Protein AF-A0A9Q1QQ00-F1 (afdb_monomer)

Nearest PDB structures (foldseek):
  5nvm-assembly1_A  TM=9.742E-01  e=1.502E-17  Homo sapiens
  5nvn-assembly2_C  TM=9.637E-01  e=9.263E-18  Homo sapiens
  5nvl-assembly1_A  TM=9.727E-01  e=2.586E-17  Homo sapiens
  2jgb-assembly1_A  TM=9.693E-01  e=4.193E-17  Homo sapiens
  5nvk-assembly4_G  TM=9.099E-01  e=3.947E-17  Homo sapiens

Organism: NCBI:txid171969

InterPro domains:
  IPR001040 Translation Initiation factor eIF- 4e [PF01652] (51-190)
  IPR001040 Translation Initiation factor eIF- 4e [PTHR11960] (51-181)
  IPR019770 Eukaryotic translation initiation factor 4E (eIF-4E), conserved site [PS00813] (73-96)
  IPR023398 Translation Initiation factor eIF- 4e-like [G3DSA:3.30.760.10] (14-193)
  IPR023398 Translation Initiation factor eIF- 4e-like [SSF55418] (52-191)

Solvent-accessible surface area (backbone atoms only — not comparable to full-atom values): 11138 Å² total; per-residue (Å²): 140,84,91,86,89,84,76,78,71,71,68,57,64,58,53,56,54,53,54,52,49,54,53,51,53,48,54,49,52,52,49,53,50,52,49,52,48,49,50,48,49,51,52,52,63,67,67,38,77,75,44,74,68,47,43,48,66,53,56,79,72,49,79,54,66,75,74,55,63,68,77,38,76,49,77,50,56,45,88,97,51,61,103,42,59,85,28,86,62,31,40,61,4,23,31,42,36,36,75,30,59,74,80,52,47,47,61,55,49,52,54,48,50,52,32,60,75,66,67,62,43,67,67,54,85,49,48,44,32,37,37,42,36,40,42,90,84,37,28,37,42,34,44,30,28,33,54,51,82,44,57,66,60,52,51,49,40,50,54,36,51,38,58,76,58,63,54,56,89,89,59,60,38,31,34,39,44,42,60,62,24,62,79,66,76,29,93,81,63,90,59,80,42,82,94

pLDDT: mean 80.4, std 17.05, range [37.5, 97.81]

Foldseek 3Di:
DDDDDDPPPPVVVVVVVVVVVVVVVVVVVVVVVVVVVVVVVVVVVVPPCLQPVSVCVPPVPDDQLLPDDPFDKDKDFDPPADPDCPGLQRVQKKKKKWKAFHPPVRLLVVLVVCCLSVVVQPVNVQWGIWMWTDHDGIIMIMTMGRHPVPPVSVVSSVVSSCVSSVPDPVIKIFMDRPVNCVVVVHNPPDTDDID

Secondary structure (DSSP, 8-state):
------SSSHHHHHHHHHHHHHHHHHHHHHHHHHHHHHHHHHHHHHT-TTSHHHHHHHHTTSPPGGGSPSSEEEEEE-TT--SSTTSTTTTT-EEEEEEE-TTTHHHHHHHHHHHHHTT-STTGGGEEEEEEEE-SS-EEEEEEES-SS-HHHHHHHHHHHHHHTT--TTSPEEEEEHHHHHHTT-SSSS-SEE-

Mean predicted aligned error: 13.45 Å

Sequence (195 aa):
MEMADRKDAENKVSEDNNNNQGVVDQSLADREAEDRERQARELKAGLHPLRVEGFWVCYCHLARPSTLPSPTDLHLFKEGIRPLWEDSANCNGGKWIIRFKKAVSGRFWEDLVLALVGDQLDYGDNICGAVLSIRFSEDILSVWNRNASDHQAVMALRDAIKRHLKLPHSYVMEYKPHDASLRDNSSYRNTWLRG

Radius of gyration: 29.43 Å; Cα contacts (8 Å, |Δi|>4): 242; chains: 1; bounding box: 87×52×79 Å

Structure (mmCIF, N/CA/C/O backbone):
data_AF-A0A9Q1QQ00-F1
#
_entry.id   AF-A0A9Q1QQ00-F1
#
loop_
_atom_site.group_PDB
_atom_site.id
_atom_site.type_symbol
_atom_site.label_atom_id
_atom_site.label_alt_id
_atom_site.label_comp_id
_atom_site.label_asym_id
_atom_site.label_entity_id
_atom_site.label_seq_id
_atom_site.pdbx_PDB_ins_code
_atom_site.Cartn_x
_atom_site.Cartn_y
_atom_site.Cartn_z
_atom_site.occupancy
_atom_site.B_iso_or_equiv
_atom_site.auth_seq_id
_atom_site.auth_comp_id
_atom_site.auth_asym_id
_atom_site.auth_atom_id
_atom_site.pdbx_PDB_model_num
ATOM 1 N N . MET A 1 1 ? -68.612 36.187 62.740 1.00 37.50 1 MET A N 1
ATOM 2 C CA . MET A 1 1 ? -68.480 34.910 62.011 1.00 37.50 1 MET A CA 1
ATOM 3 C C . MET A 1 1 ? -69.272 35.106 60.738 1.00 37.50 1 MET A C 1
ATOM 5 O O . MET A 1 1 ? -70.427 35.472 60.852 1.00 37.50 1 MET A O 1
ATOM 9 N N . GLU A 1 2 ? -68.774 35.023 59.522 1.00 43.72 2 GLU A N 1
ATOM 10 C CA . GLU A 1 2 ? -67.516 34.598 58.907 1.00 43.72 2 GLU A CA 1
ATOM 11 C C . GLU A 1 2 ? -67.801 34.779 57.402 1.00 43.72 2 GLU A C 1
ATOM 13 O O . GLU A 1 2 ? -68.952 34.585 57.023 1.00 43.72 2 GLU A O 1
ATOM 18 N N . MET A 1 3 ? -66.838 35.199 56.577 1.00 41.97 3 MET A N 1
ATOM 19 C CA . MET A 1 3 ? -66.748 34.867 55.139 1.00 41.97 3 MET A CA 1
ATOM 20 C C . MET A 1 3 ? -65.507 35.550 54.553 1.00 41.97 3 MET A C 1
ATOM 22 O O . MET A 1 3 ? -65.540 36.720 54.175 1.00 41.97 3 MET A O 1
ATOM 26 N N . ALA A 1 4 ? -64.417 34.798 54.461 1.00 48.69 4 ALA A N 1
ATOM 27 C CA . ALA A 1 4 ? -63.313 35.066 53.554 1.00 48.69 4 ALA A CA 1
ATOM 28 C C . ALA A 1 4 ? -62.760 33.706 53.129 1.00 48.69 4 ALA A C 1
ATOM 30 O O . ALA A 1 4 ? -62.076 33.080 53.919 1.00 48.69 4 ALA A O 1
ATOM 31 N N . ASP A 1 5 ? -63.124 33.238 51.933 1.00 52.66 5 ASP A N 1
ATOM 32 C CA . ASP A 1 5 ? -62.387 32.191 51.214 1.00 52.66 5 ASP A CA 1
ATOM 33 C C . ASP A 1 5 ? -62.935 32.056 49.790 1.00 52.66 5 ASP A C 1
ATOM 35 O O . ASP A 1 5 ? -63.990 31.464 49.559 1.00 52.66 5 ASP A O 1
ATOM 39 N N . ARG A 1 6 ? -62.250 32.674 48.818 1.00 53.97 6 ARG A N 1
ATOM 40 C CA . ARG A 1 6 ? -62.483 32.416 47.381 1.00 53.97 6 ARG A CA 1
ATOM 41 C C . ARG A 1 6 ? -61.365 32.861 46.428 1.00 53.97 6 ARG A C 1
ATOM 43 O O . ARG A 1 6 ? -61.595 32.852 45.227 1.00 53.97 6 ARG A O 1
ATOM 50 N N . LYS A 1 7 ? -60.174 33.243 46.910 1.00 51.53 7 LYS A N 1
ATOM 51 C CA . LYS A 1 7 ? -59.100 33.771 46.038 1.00 51.53 7 LYS A CA 1
ATOM 52 C C . LYS A 1 7 ? -57.929 32.827 45.743 1.00 51.53 7 LYS A C 1
ATOM 54 O O . LYS A 1 7 ? -57.168 33.127 44.833 1.00 51.53 7 LYS A O 1
ATOM 59 N N . ASP A 1 8 ? -57.834 31.667 46.389 1.00 50.41 8 ASP A N 1
ATOM 60 C CA . ASP A 1 8 ? -56.624 30.831 46.276 1.00 50.41 8 ASP A CA 1
ATOM 61 C C . ASP A 1 8 ? -56.711 29.679 45.255 1.00 50.41 8 ASP A C 1
ATOM 63 O O . ASP A 1 8 ? -55.735 28.962 45.043 1.00 50.41 8 ASP A O 1
ATOM 67 N N . ALA A 1 9 ? -57.850 29.497 44.577 1.00 53.72 9 ALA A N 1
ATOM 68 C CA . ALA A 1 9 ? -58.043 28.385 43.636 1.00 53.72 9 ALA A CA 1
ATOM 69 C C . ALA A 1 9 ? -57.714 28.725 42.168 1.00 53.72 9 ALA A C 1
ATOM 71 O O . ALA A 1 9 ? -57.355 27.832 41.404 1.00 53.72 9 ALA A O 1
ATOM 72 N N . GLU A 1 10 ? -57.795 29.995 41.759 1.00 48.12 10 GLU A N 1
ATOM 73 C CA . GLU A 1 10 ? -57.583 30.391 40.354 1.00 48.12 10 GLU A CA 1
ATOM 74 C C . GLU A 1 10 ? -56.104 30.576 39.988 1.00 48.12 10 GLU A C 1
ATOM 76 O O . GLU A 1 10 ? -55.750 30.468 38.819 1.00 48.12 10 GLU A O 1
ATOM 81 N N . ASN A 1 11 ? -55.220 30.768 40.973 1.00 47.75 11 ASN A N 1
ATOM 82 C CA . ASN A 1 11 ? -53.801 31.037 40.717 1.00 47.75 11 ASN A CA 1
ATOM 83 C C . ASN A 1 11 ? -52.934 29.769 40.585 1.00 47.75 11 ASN A C 1
ATOM 85 O O . ASN A 1 11 ? -51.769 29.856 40.215 1.00 47.75 11 ASN A O 1
ATOM 89 N N . LYS A 1 12 ? -53.493 28.586 40.883 1.00 50.09 12 LYS A N 1
ATOM 90 C CA . LYS A 1 12 ? -52.769 27.302 40.840 1.00 50.09 12 LYS A CA 1
ATOM 91 C C . LYS A 1 12 ? -52.899 26.583 39.490 1.00 50.09 12 LYS A C 1
ATOM 93 O O . LYS A 1 12 ? -52.005 25.855 39.089 1.00 50.09 12 LYS A O 1
ATOM 98 N N . VAL A 1 13 ? -53.987 26.834 38.756 1.00 49.97 13 VAL A N 1
ATOM 99 C CA . VAL A 1 13 ? -54.231 26.250 37.420 1.00 49.97 13 VAL A CA 1
ATOM 100 C C . VAL A 1 13 ? -53.411 26.959 36.328 1.00 49.97 13 VAL A C 1
ATOM 102 O O . VAL A 1 13 ? -53.066 26.359 35.311 1.00 49.97 13 VAL A O 1
ATOM 105 N N . SER A 1 14 ? -53.063 28.232 36.534 1.00 47.59 14 SER A N 1
ATOM 106 C CA . SER A 1 14 ? -52.249 29.041 35.618 1.00 47.59 14 SER A CA 1
ATOM 107 C C . SER A 1 14 ? -50.753 28.707 35.665 1.00 47.59 14 SER A C 1
ATOM 109 O O . SER A 1 14 ? -50.093 28.775 34.629 1.00 47.59 14 SER A O 1
ATOM 111 N N . GLU A 1 15 ? -50.212 28.318 36.823 1.00 48.50 15 GLU A N 1
ATOM 112 C CA . GLU A 1 15 ? -48.787 27.974 36.970 1.00 48.50 15 GLU A CA 1
ATOM 113 C C . GLU A 1 15 ? -48.456 26.573 36.426 1.00 48.50 15 GLU A C 1
ATOM 115 O O . GLU A 1 15 ? -47.439 26.407 35.749 1.00 48.50 15 GLU A O 1
ATOM 120 N N . ASP A 1 16 ? -49.345 25.590 36.609 1.00 48.88 16 ASP A N 1
ATOM 121 C CA . ASP A 1 16 ? -49.129 24.214 36.130 1.00 48.88 16 ASP A CA 1
ATOM 122 C C . ASP A 1 16 ? -49.180 24.101 34.590 1.00 48.88 16 ASP A C 1
ATOM 124 O O . ASP A 1 16 ? -48.412 23.344 33.991 1.00 48.88 16 ASP A O 1
ATOM 128 N N . ASN A 1 17 ? -50.021 24.901 33.920 1.00 47.50 17 ASN A N 1
ATOM 129 C CA . ASN A 1 17 ? -50.089 24.932 32.452 1.00 47.50 17 ASN A CA 1
ATOM 130 C C . ASN A 1 17 ? -48.857 25.592 31.812 1.00 47.50 17 ASN A C 1
ATOM 132 O O . ASN A 1 17 ? -48.424 25.169 30.741 1.00 47.50 17 ASN A O 1
ATOM 136 N N . ASN A 1 18 ? -48.262 26.593 32.467 1.00 50.28 18 ASN A N 1
ATOM 137 C CA . ASN A 1 18 ? -47.074 27.280 31.952 1.00 50.28 18 ASN A CA 1
ATOM 138 C C . ASN A 1 18 ? -45.818 26.401 32.063 1.00 50.28 18 ASN A C 1
ATOM 140 O O . ASN A 1 18 ? -44.954 26.421 31.185 1.00 50.28 18 ASN A O 1
ATOM 144 N N . ASN A 1 19 ? -45.744 25.586 33.118 1.00 49.72 19 ASN A N 1
ATOM 145 C CA . ASN A 1 19 ? -44.621 24.682 33.348 1.00 49.72 19 ASN A CA 1
ATOM 146 C C . ASN A 1 19 ? -44.639 23.490 32.374 1.00 49.72 19 ASN A C 1
ATOM 148 O O . ASN A 1 19 ? -43.593 23.068 31.889 1.00 49.72 19 ASN A O 1
ATOM 152 N N . ASN A 1 20 ? -45.825 22.978 32.029 1.00 50.25 20 ASN A N 1
ATOM 153 C CA . ASN A 1 20 ? -45.950 21.857 31.096 1.00 50.25 20 ASN A CA 1
ATOM 154 C C . ASN A 1 20 ? -45.701 22.287 29.636 1.00 50.25 20 ASN A C 1
ATOM 156 O O . ASN A 1 20 ? -45.084 21.546 28.875 1.00 50.25 20 ASN A O 1
ATOM 160 N N . GLN A 1 21 ? -46.105 23.506 29.256 1.00 53.81 21 GLN A N 1
ATOM 161 C CA . GLN A 1 21 ? -45.845 24.051 27.918 1.00 53.81 21 GLN A CA 1
ATOM 162 C C . GLN A 1 21 ? -44.345 24.305 27.687 1.00 53.81 21 GLN A C 1
ATOM 164 O O . GLN A 1 21 ? -43.809 23.905 26.656 1.00 53.81 21 GLN A O 1
ATOM 169 N N . GLY A 1 22 ? -43.652 24.880 28.680 1.00 52.75 22 GLY A N 1
ATOM 170 C CA . GLY A 1 22 ? -42.206 25.114 28.618 1.00 52.75 22 GLY A CA 1
ATOM 171 C C . GLY A 1 22 ? -41.385 23.824 28.534 1.00 52.75 22 GLY A C 1
ATOM 172 O O . GLY A 1 22 ? -40.409 23.771 27.795 1.00 52.75 22 GLY A O 1
ATOM 173 N N . VAL A 1 23 ? -41.803 22.755 29.222 1.00 56.50 23 VAL A N 1
ATOM 174 C CA . VAL A 1 23 ? -41.136 21.439 29.158 1.00 56.50 23 VAL A CA 1
ATOM 175 C C . VAL A 1 23 ? -41.348 20.757 27.800 1.00 56.50 23 VAL A C 1
ATOM 177 O O . VAL A 1 23 ? -40.422 20.137 27.274 1.00 56.50 23 VAL A O 1
ATOM 180 N N . VAL A 1 24 ? -42.536 20.887 27.201 1.00 57.97 24 VAL A N 1
ATOM 181 C CA . VAL A 1 24 ? -42.830 20.318 25.875 1.00 57.97 24 VAL A CA 1
ATOM 182 C C . VAL A 1 24 ? -42.076 21.069 24.772 1.00 57.97 24 VAL A C 1
ATOM 184 O O . VAL A 1 24 ? -41.443 20.411 23.944 1.00 57.97 24 VAL A O 1
ATOM 187 N N . ASP A 1 25 ? -42.057 22.405 24.800 1.00 59.03 25 ASP A N 1
ATOM 188 C CA . ASP A 1 25 ? -41.310 23.229 23.836 1.00 59.03 25 ASP A CA 1
ATOM 189 C C . ASP A 1 25 ? -39.794 23.010 23.942 1.00 59.03 25 ASP A C 1
ATOM 191 O O . ASP A 1 25 ? -39.116 22.893 22.920 1.00 59.03 25 ASP A O 1
ATOM 195 N N . GLN A 1 26 ? -39.265 22.857 25.162 1.00 63.19 26 GLN A N 1
ATOM 196 C CA . GLN A 1 26 ? -37.858 22.512 25.375 1.00 63.19 26 GLN A CA 1
ATOM 197 C C . GLN A 1 26 ? -37.535 21.129 24.785 1.00 63.19 26 GLN A C 1
ATOM 199 O O . GLN A 1 26 ? -36.556 20.981 24.060 1.00 63.19 26 GLN A O 1
ATOM 204 N N . SER A 1 27 ? -38.403 20.132 25.001 1.00 70.69 27 SER A N 1
ATOM 205 C CA . SER A 1 27 ? -38.205 18.774 24.471 1.00 70.69 27 SER A CA 1
ATOM 206 C C . SER A 1 27 ? -38.279 18.690 22.941 1.00 70.69 27 SER A C 1
ATOM 208 O O . SER A 1 27 ? -37.620 17.846 22.333 1.00 70.69 27 SER A O 1
ATOM 210 N N . LEU A 1 28 ? -39.082 19.552 22.309 1.00 71.69 28 LEU A N 1
ATOM 211 C CA . LEU A 1 28 ? -39.177 19.662 20.854 1.00 71.69 28 LEU A CA 1
ATOM 212 C C . LEU A 1 28 ? -37.934 20.347 20.283 1.00 71.69 28 LEU A C 1
ATOM 214 O O . LEU A 1 28 ? -37.361 19.844 19.320 1.00 71.69 28 LEU A O 1
ATOM 218 N N . ALA A 1 29 ? -37.473 21.429 20.913 1.00 74.25 29 ALA A N 1
ATOM 219 C CA . ALA A 1 29 ? -36.246 22.118 20.525 1.00 74.25 29 ALA A CA 1
ATOM 220 C C . ALA A 1 29 ? -35.002 21.222 20.669 1.00 74.25 29 ALA A C 1
ATOM 222 O O . ALA A 1 29 ? -34.149 21.219 19.780 1.00 74.25 29 ALA A O 1
ATOM 223 N N . ASP A 1 30 ? -34.927 20.424 21.737 1.00 75.25 30 ASP A N 1
ATOM 224 C CA . ASP A 1 30 ? -33.839 19.467 21.966 1.00 75.25 30 ASP A CA 1
ATOM 225 C C . ASP A 1 30 ? -33.842 18.359 20.899 1.00 75.25 30 ASP A C 1
ATOM 227 O O . ASP A 1 30 ? -32.799 18.055 20.322 1.00 75.25 30 ASP A O 1
ATOM 231 N N . ARG A 1 31 ? -35.019 17.818 20.548 1.00 77.25 31 ARG A N 1
ATOM 232 C CA . ARG A 1 31 ? -35.160 16.833 19.456 1.00 77.25 31 ARG A CA 1
ATOM 233 C C . ARG A 1 31 ? -34.783 17.410 18.097 1.00 77.25 31 ARG A C 1
ATOM 235 O O . ARG A 1 31 ? -34.079 16.760 17.334 1.00 77.25 31 ARG A O 1
ATOM 242 N N . GLU A 1 32 ? -35.197 18.637 17.795 1.00 81.00 32 GLU A N 1
ATOM 243 C CA . GLU A 1 32 ? -34.819 19.305 16.547 1.00 81.00 32 GLU A CA 1
ATOM 244 C C . GLU A 1 32 ? -33.324 19.629 16.478 1.00 81.00 32 GLU A C 1
ATOM 246 O O . GLU A 1 32 ? -32.747 19.629 15.388 1.00 81.00 32 GLU A O 1
ATOM 251 N N . ALA A 1 33 ? -32.692 19.945 17.611 1.00 80.62 33 ALA A N 1
ATOM 252 C CA . ALA A 1 33 ? -31.254 20.165 17.692 1.00 80.62 33 ALA A CA 1
ATOM 253 C C . ALA A 1 33 ? -30.487 18.850 17.497 1.00 80.62 33 ALA A C 1
ATOM 255 O O . ALA A 1 33 ? -29.531 18.819 16.721 1.00 80.62 33 ALA A O 1
ATOM 256 N N . GLU A 1 34 ? -30.946 17.760 18.119 1.00 79.06 34 GLU A N 1
ATOM 257 C CA . GLU A 1 34 ? -30.405 16.413 17.920 1.00 79.06 34 GLU A CA 1
ATOM 258 C C . GLU A 1 34 ? -30.575 15.929 16.477 1.00 79.06 34 GLU A C 1
ATOM 260 O O . GLU A 1 34 ? -29.636 15.369 15.912 1.00 79.06 34 GLU A O 1
ATOM 265 N N . ASP A 1 35 ? -31.727 16.172 15.849 1.00 75.50 35 ASP A N 1
ATOM 266 C CA . ASP A 1 35 ? -31.982 15.804 14.455 1.00 75.50 35 ASP A CA 1
ATOM 267 C C . ASP A 1 35 ? -31.158 16.655 13.488 1.00 75.50 35 ASP A C 1
ATOM 269 O O . ASP A 1 35 ? -30.577 16.118 12.544 1.00 75.50 35 ASP A O 1
ATOM 273 N N . ARG A 1 36 ? -31.002 17.959 13.749 1.00 75.12 36 ARG A N 1
ATOM 274 C CA . ARG A 1 36 ? -30.084 18.820 12.986 1.00 75.12 36 ARG A CA 1
ATOM 275 C C . ARG A 1 36 ? -28.635 18.390 13.159 1.00 75.12 36 ARG A C 1
ATOM 277 O O . ARG A 1 36 ? -27.881 18.422 12.190 1.00 75.12 36 ARG A O 1
ATOM 284 N N . GLU A 1 37 ? -28.228 17.968 14.352 1.00 78.62 37 GLU A N 1
ATOM 285 C CA . GLU A 1 37 ? -26.880 17.463 14.595 1.00 78.62 37 GLU A CA 1
ATOM 286 C C . GLU A 1 37 ? -26.669 16.084 13.957 1.00 78.62 37 GLU A C 1
ATOM 288 O O . GLU A 1 37 ? -25.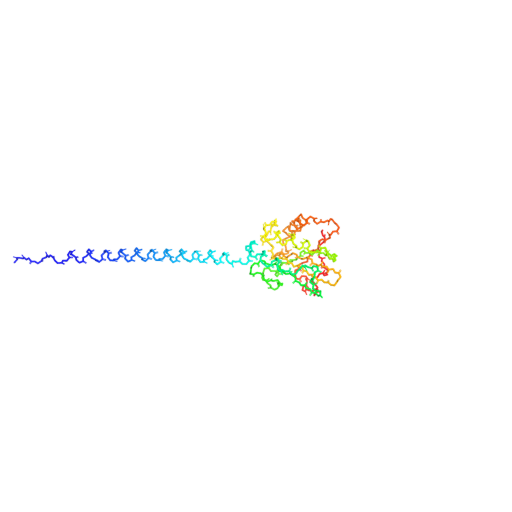615 15.846 13.371 1.00 78.62 37 GLU A O 1
ATOM 293 N N . ARG A 1 38 ? -27.671 15.199 13.982 1.00 72.19 38 ARG A N 1
ATOM 294 C CA . ARG A 1 38 ? -27.671 13.912 13.273 1.00 72.19 38 ARG A CA 1
ATOM 295 C C . ARG A 1 38 ? -27.578 14.130 11.768 1.00 72.19 38 ARG A C 1
ATOM 297 O O . ARG A 1 38 ? -26.703 13.551 11.134 1.00 72.19 38 ARG A O 1
ATOM 304 N N . GLN A 1 39 ? -28.386 15.029 11.216 1.00 65.94 39 GLN A N 1
ATOM 305 C CA . GLN A 1 39 ? -28.359 15.395 9.804 1.00 65.94 39 GLN A CA 1
ATOM 306 C C . GLN A 1 39 ? -27.042 16.090 9.431 1.00 65.94 39 GLN A C 1
ATOM 308 O O . GLN A 1 39 ? -26.483 15.823 8.373 1.00 65.94 39 GLN A O 1
ATOM 313 N N . ALA A 1 40 ? -26.470 16.919 10.310 1.00 65.00 40 ALA A N 1
ATOM 314 C CA . ALA A 1 40 ? -25.147 17.510 10.115 1.00 65.00 40 ALA A CA 1
ATOM 315 C C . ALA A 1 40 ? -24.021 16.469 10.214 1.00 65.00 40 ALA A C 1
ATOM 317 O O . ALA A 1 40 ? -23.039 16.584 9.484 1.00 65.00 40 ALA A O 1
ATOM 318 N N . ARG A 1 41 ? -24.145 15.449 11.073 1.00 64.38 41 ARG A N 1
ATOM 319 C CA . ARG A 1 41 ? -23.235 14.293 11.133 1.00 64.38 41 ARG A CA 1
ATOM 320 C C . ARG A 1 41 ? -23.365 13.436 9.881 1.00 64.38 41 ARG A C 1
ATOM 322 O O . ARG A 1 41 ? -22.342 13.028 9.356 1.00 64.38 41 ARG A O 1
ATOM 329 N N . GLU A 1 42 ? -24.567 13.236 9.353 1.00 56.78 42 GLU A N 1
ATOM 330 C CA . GLU A 1 42 ? -24.805 12.529 8.089 1.00 56.78 42 GLU A CA 1
ATOM 331 C C . GLU A 1 42 ? -24.312 13.318 6.871 1.00 56.78 42 GLU A C 1
ATOM 333 O O . GLU A 1 42 ? -23.744 12.724 5.959 1.00 56.78 42 GLU A O 1
ATOM 338 N N . LEU A 1 43 ? -24.446 14.649 6.867 1.00 54.59 43 LEU A N 1
ATOM 339 C CA . LEU A 1 43 ? -23.897 15.537 5.835 1.00 54.59 43 LEU A CA 1
ATOM 340 C C . LEU A 1 43 ? -22.367 15.630 5.924 1.00 54.59 43 LEU A C 1
ATOM 342 O O . LEU A 1 43 ? -21.698 15.587 4.895 1.00 54.59 43 LEU A O 1
ATOM 346 N N . LYS A 1 44 ? -21.790 15.681 7.133 1.00 52.78 44 LYS A N 1
ATOM 347 C CA . LYS A 1 44 ? -20.332 15.605 7.348 1.00 52.78 44 LYS A CA 1
ATOM 348 C C . LYS A 1 44 ? -19.777 14.222 7.002 1.00 52.78 44 LYS A C 1
ATOM 350 O O . LYS A 1 44 ? -18.731 14.141 6.371 1.00 52.78 44 LYS A O 1
ATOM 355 N N . ALA A 1 45 ? -20.498 13.150 7.324 1.00 52.25 45 ALA A N 1
ATOM 356 C CA . ALA A 1 45 ? -20.197 11.794 6.865 1.00 52.25 45 ALA A CA 1
ATOM 357 C C . ALA A 1 45 ? -20.421 11.644 5.350 1.00 52.25 45 ALA A C 1
ATOM 359 O O . ALA A 1 45 ? -19.797 10.805 4.703 1.00 52.25 45 ALA A O 1
ATOM 360 N N . GLY A 1 46 ? -21.296 12.470 4.770 1.00 40.09 46 GLY A N 1
ATOM 361 C CA . GLY A 1 46 ? -21.571 12.535 3.341 1.00 40.09 46 GLY A CA 1
ATOM 362 C C . GLY A 1 46 ? -20.531 13.289 2.528 1.00 40.09 46 GLY A C 1
ATOM 363 O O . GLY A 1 46 ? -20.402 13.031 1.335 1.00 40.09 46 GLY A O 1
ATOM 364 N N . LEU A 1 47 ? -19.747 14.138 3.188 1.00 39.12 47 LEU A N 1
ATOM 365 C CA . LEU A 1 47 ? -18.594 14.838 2.631 1.00 39.12 47 LEU A CA 1
ATOM 366 C C . LEU A 1 47 ? -17.265 14.240 3.118 1.00 39.12 47 LEU A C 1
ATOM 368 O O . LEU A 1 47 ? -16.239 14.918 3.139 1.00 39.12 47 LEU A O 1
ATOM 372 N N . HIS A 1 48 ? -17.286 12.971 3.530 1.00 45.84 48 HIS A N 1
ATOM 373 C CA . HIS A 1 48 ? -16.090 12.262 3.939 1.00 45.84 48 HIS A CA 1
ATOM 374 C C . HIS A 1 48 ? -15.317 11.778 2.693 1.00 45.84 48 HIS A C 1
ATOM 376 O O . HIS A 1 48 ? -15.907 11.078 1.864 1.00 45.84 48 HIS A O 1
ATOM 382 N N . PRO A 1 49 ? -14.016 12.092 2.533 1.00 47.88 49 PRO A N 1
ATOM 383 C CA . PRO A 1 49 ? -13.221 11.779 1.336 1.00 47.88 49 PRO A CA 1
ATOM 384 C C . PRO A 1 49 ? -12.985 10.278 1.045 1.00 47.88 49 PRO A C 1
ATOM 386 O O . PRO A 1 49 ? -12.118 9.948 0.243 1.00 47.88 49 PRO A O 1
ATOM 389 N N . LEU A 1 50 ? -13.761 9.362 1.637 1.00 54.16 50 LEU A N 1
ATOM 390 C CA . LEU A 1 50 ? -13.667 7.911 1.418 1.00 54.16 50 LEU A CA 1
ATOM 391 C C . LEU A 1 50 ? -14.965 7.235 0.936 1.00 54.16 50 LEU A C 1
ATOM 393 O O . LEU A 1 50 ? -15.039 6.010 0.948 1.00 54.16 50 LEU A O 1
ATOM 397 N N . ARG A 1 51 ? -15.987 7.971 0.474 1.00 66.06 51 ARG A N 1
ATOM 398 C CA . ARG A 1 51 ? -17.020 7.340 -0.374 1.00 66.06 51 ARG A CA 1
ATOM 399 C C . ARG A 1 51 ? -16.470 7.091 -1.780 1.00 66.06 51 ARG A C 1
ATOM 401 O O . ARG A 1 51 ? -15.611 7.842 -2.245 1.00 66.06 51 ARG A O 1
ATOM 408 N N . VAL A 1 52 ? -16.957 6.044 -2.450 1.00 72.81 52 VAL A N 1
ATOM 409 C CA . VAL A 1 52 ? -16.513 5.613 -3.793 1.00 72.81 52 VAL A CA 1
ATOM 410 C C . VAL A 1 52 ? -16.477 6.793 -4.773 1.00 72.81 52 VAL A C 1
ATOM 412 O O . VAL A 1 52 ? -15.541 6.933 -5.555 1.00 72.81 52 VAL A O 1
ATOM 415 N N . GLU A 1 53 ? -17.452 7.692 -4.686 1.00 74.62 53 GLU A N 1
ATOM 416 C CA . GLU A 1 53 ? -17.551 8.908 -5.491 1.00 74.62 53 GLU A CA 1
ATOM 417 C C . GLU A 1 53 ? -16.394 9.881 -5.221 1.00 74.62 53 GLU A C 1
ATOM 419 O O . GLU A 1 53 ? -15.784 10.388 -6.162 1.00 74.62 53 GLU A O 1
ATOM 424 N N . GLY A 1 54 ? -16.044 10.102 -3.950 1.00 76.44 54 GLY A N 1
ATOM 425 C CA . GLY A 1 54 ? -14.910 10.942 -3.555 1.00 76.44 54 GLY A CA 1
ATOM 426 C C . GLY A 1 54 ? -13.576 10.368 -4.029 1.00 76.44 54 GLY A C 1
ATOM 427 O O . GLY A 1 54 ? -12.730 11.103 -4.541 1.00 76.44 54 GLY A O 1
ATOM 428 N N . PHE A 1 55 ? -13.425 9.042 -3.957 1.00 83.00 55 PHE A N 1
ATOM 429 C CA . PHE A 1 55 ? -12.272 8.352 -4.528 1.00 83.00 55 PHE A CA 1
ATOM 430 C C . PHE A 1 55 ? -12.139 8.631 -6.032 1.00 83.00 55 PHE A C 1
ATOM 432 O O . PHE A 1 55 ? -11.063 9.027 -6.485 1.00 83.00 55 PHE A O 1
ATOM 439 N N . TRP A 1 56 ? -13.222 8.482 -6.805 1.00 83.31 56 TRP A N 1
ATOM 440 C CA . TRP A 1 56 ? -13.181 8.694 -8.254 1.00 83.31 56 TRP A CA 1
ATOM 441 C C . TRP A 1 56 ? -12.866 10.136 -8.639 1.00 83.31 56 TRP A C 1
ATOM 443 O O . TRP A 1 56 ? -12.108 10.327 -9.588 1.00 83.31 56 TRP A O 1
ATOM 453 N N . VAL A 1 57 ? -13.366 11.129 -7.892 1.00 82.94 57 VAL A N 1
ATOM 454 C CA . VAL A 1 57 ? -13.029 12.550 -8.105 1.00 82.94 57 VAL A CA 1
ATOM 455 C C . VAL A 1 57 ? -11.519 12.776 -8.032 1.00 82.94 57 VAL A C 1
ATOM 457 O O . VAL A 1 57 ? -10.969 13.502 -8.858 1.00 82.94 57 VAL A O 1
ATOM 460 N N . CYS A 1 58 ? -10.825 12.141 -7.089 1.00 82.38 58 CYS A N 1
ATOM 461 C CA . CYS A 1 58 ? -9.372 12.251 -6.988 1.00 82.38 58 CYS A CA 1
ATOM 462 C C . CYS A 1 58 ? -8.651 11.383 -8.027 1.00 82.38 58 CYS A C 1
ATOM 464 O O . CYS A 1 58 ? -7.741 11.850 -8.713 1.00 82.38 58 CYS A O 1
ATOM 466 N N . TYR A 1 59 ? -9.047 10.116 -8.152 1.00 84.88 59 TYR A N 1
ATOM 467 C CA . TYR A 1 59 ? -8.304 9.127 -8.924 1.00 84.88 59 TYR A CA 1
ATOM 468 C C . TYR A 1 59 ? -8.334 9.395 -10.434 1.00 84.88 59 TYR A C 1
ATOM 470 O O . TYR A 1 59 ? -7.319 9.201 -11.101 1.00 84.88 59 TYR A O 1
ATOM 478 N N . CYS A 1 60 ? -9.445 9.899 -10.987 1.00 85.19 60 CYS A N 1
ATOM 479 C CA . CYS A 1 60 ? -9.541 10.173 -12.426 1.00 85.19 60 CYS A CA 1
ATOM 480 C C . CYS A 1 60 ? -8.681 11.362 -12.895 1.00 85.19 60 CYS A C 1
ATOM 482 O O . CYS A 1 60 ? -8.361 11.445 -14.080 1.00 85.19 60 CYS A O 1
ATOM 484 N N . HIS A 1 61 ? -8.268 12.240 -11.974 1.00 82.56 61 HIS A N 1
ATOM 485 C CA . HIS A 1 61 ? -7.380 13.374 -12.247 1.00 82.56 61 HIS A CA 1
ATOM 486 C C . HIS A 1 61 ? -5.912 13.089 -11.899 1.00 82.56 61 HIS A C 1
ATOM 488 O O . HIS A 1 61 ? -5.036 13.905 -12.192 1.00 82.56 61 HIS A O 1
ATOM 494 N N . LEU A 1 62 ? -5.620 11.942 -11.279 1.00 85.25 62 LEU A N 1
ATOM 495 C CA . LEU A 1 62 ? -4.256 11.549 -10.960 1.00 85.25 62 LEU A CA 1
ATOM 496 C C . LEU A 1 62 ? -3.516 11.140 -12.239 1.00 85.25 62 LEU A C 1
ATOM 498 O O . LEU A 1 62 ? -4.012 10.355 -13.051 1.00 85.25 62 LEU A O 1
ATOM 502 N N . ALA A 1 63 ? -2.285 11.627 -12.399 1.00 84.56 63 ALA A N 1
ATOM 503 C CA . ALA A 1 63 ? -1.408 11.138 -13.453 1.00 84.56 63 ALA A CA 1
ATOM 504 C C . ALA A 1 63 ? -1.198 9.622 -13.307 1.00 84.56 63 ALA A C 1
ATOM 506 O O . ALA A 1 63 ? -1.033 9.093 -12.203 1.00 84.56 63 ALA A O 1
ATOM 507 N N . ARG A 1 64 ? -1.194 8.909 -14.437 1.00 87.62 64 ARG A N 1
ATOM 508 C CA . ARG A 1 64 ? -1.018 7.455 -14.437 1.00 87.62 64 ARG A CA 1
ATOM 509 C C . ARG A 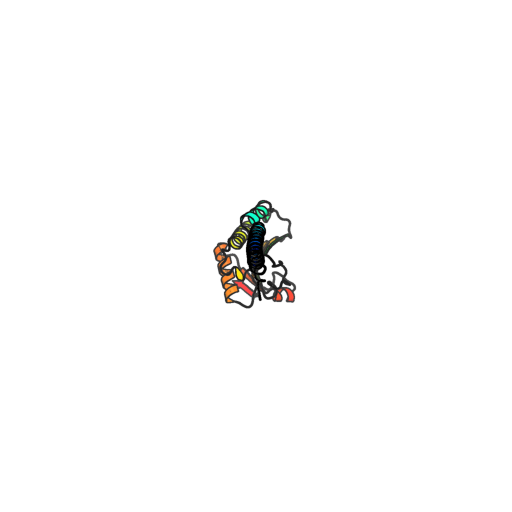1 64 ? 0.340 7.097 -13.820 1.00 87.62 64 ARG A C 1
ATOM 511 O O . ARG A 1 64 ? 1.324 7.778 -14.104 1.00 87.62 64 ARG A O 1
ATOM 518 N N . PRO A 1 65 ? 0.451 5.989 -13.064 1.00 85.81 65 PRO A N 1
ATOM 519 C CA . PRO A 1 65 ? 1.726 5.574 -12.479 1.00 85.81 65 PRO A CA 1
ATOM 520 C C . PRO A 1 65 ?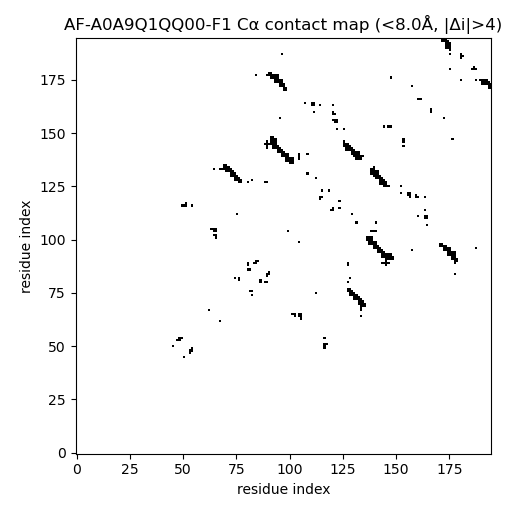 2.894 5.503 -13.472 1.00 85.81 65 PRO A C 1
ATOM 522 O O . PRO A 1 65 ? 4.020 5.855 -13.136 1.00 85.81 65 PRO A O 1
ATOM 525 N N . SER A 1 66 ? 2.621 5.120 -14.722 1.00 84.81 66 SER A N 1
ATOM 526 C CA . SER A 1 66 ? 3.612 5.044 -15.800 1.00 84.81 66 SER A CA 1
ATOM 527 C C . SER A 1 66 ? 4.155 6.398 -16.271 1.00 84.81 66 SER A C 1
ATOM 529 O O . SER A 1 66 ? 5.189 6.423 -16.931 1.00 84.81 66 SER A O 1
ATOM 531 N N . THR A 1 67 ? 3.466 7.504 -15.984 1.00 88.38 67 THR A N 1
ATOM 532 C CA . THR A 1 67 ? 3.860 8.861 -16.396 1.00 88.38 67 THR A CA 1
ATOM 533 C C . THR A 1 67 ? 4.450 9.680 -15.251 1.00 88.38 67 THR A C 1
ATOM 535 O O . THR A 1 67 ? 4.879 10.809 -15.471 1.00 88.38 67 THR A O 1
ATOM 538 N N . LEU A 1 68 ? 4.449 9.148 -14.026 1.00 89.69 68 LEU A N 1
ATOM 539 C CA . LEU A 1 68 ? 4.992 9.847 -12.866 1.00 89.69 68 LEU A CA 1
ATOM 540 C C . LEU A 1 68 ? 6.528 9.884 -12.915 1.00 89.69 68 LEU A C 1
ATOM 542 O O . LEU A 1 68 ? 7.158 8.889 -13.291 1.00 89.69 68 LEU A O 1
ATOM 546 N N . PRO A 1 69 ? 7.154 11.002 -12.507 1.00 91.56 69 PRO A N 1
ATOM 547 C CA . PRO A 1 69 ? 8.605 11.087 -12.419 1.00 91.56 69 PRO A CA 1
ATOM 548 C C . PRO A 1 69 ? 9.137 10.122 -11.353 1.00 91.56 69 PRO A C 1
ATOM 550 O O . PRO A 1 69 ? 8.492 9.861 -10.341 1.00 91.56 69 PRO A O 1
ATOM 553 N N . SER A 1 70 ? 10.342 9.595 -11.554 1.00 90.88 70 SER A N 1
ATOM 554 C CA . SER A 1 70 ? 11.024 8.793 -10.536 1.00 90.88 70 SER A CA 1
ATOM 555 C C . SER A 1 70 ? 12.014 9.666 -9.747 1.00 90.88 70 SER A C 1
ATOM 557 O O . SER A 1 70 ? 12.840 10.316 -10.389 1.00 90.88 70 SER A O 1
ATOM 559 N N . PRO A 1 71 ? 12.041 9.610 -8.399 1.00 94.31 71 PRO A N 1
ATOM 560 C CA . PRO A 1 71 ? 11.164 8.816 -7.539 1.00 94.31 71 PRO A CA 1
ATOM 561 C C . PRO A 1 71 ? 9.831 9.523 -7.242 1.00 94.31 71 PRO A C 1
ATOM 563 O O . PRO A 1 71 ? 9.807 10.726 -7.011 1.00 94.31 71 PRO A O 1
ATOM 566 N N . THR A 1 72 ? 8.741 8.756 -7.185 1.00 94.19 72 THR A N 1
ATOM 567 C CA . THR A 1 72 ? 7.430 9.215 -6.688 1.00 94.19 72 THR A CA 1
ATOM 568 C C . THR A 1 72 ? 6.804 8.119 -5.838 1.00 94.19 72 THR A C 1
ATOM 570 O O . THR A 1 72 ? 6.970 6.939 -6.144 1.00 94.19 72 THR A O 1
ATOM 573 N N . ASP A 1 73 ? 6.076 8.502 -4.792 1.00 94.56 73 ASP A N 1
ATOM 574 C CA . ASP A 1 73 ? 5.309 7.588 -3.950 1.00 94.56 73 ASP A CA 1
ATOM 575 C C . ASP A 1 73 ? 3.830 7.992 -3.934 1.00 94.56 73 ASP A C 1
ATOM 577 O O . ASP A 1 73 ? 3.482 9.110 -3.551 1.00 94.56 73 ASP A O 1
ATOM 581 N N . LEU A 1 74 ? 2.960 7.070 -4.343 1.00 94.19 74 LEU A N 1
ATOM 582 C CA . LEU A 1 74 ? 1.513 7.190 -4.178 1.00 94.19 74 LEU A CA 1
ATOM 583 C C . LEU A 1 74 ? 1.100 6.461 -2.906 1.00 94.19 74 LEU A C 1
ATOM 585 O O . LEU A 1 74 ? 1.477 5.307 -2.716 1.00 94.19 74 LEU A O 1
ATOM 589 N N . HIS A 1 75 ? 0.304 7.115 -2.066 1.00 94.00 75 HIS A N 1
ATOM 590 C CA . HIS A 1 75 ? -0.144 6.572 -0.788 1.00 94.00 75 HIS A CA 1
ATOM 591 C C . HIS A 1 75 ? -1.669 6.570 -0.736 1.00 94.00 75 HIS A C 1
ATOM 593 O O . HIS A 1 75 ? -2.299 7.582 -1.037 1.00 94.00 75 HIS A O 1
ATOM 599 N N . LEU A 1 76 ? -2.249 5.451 -0.312 1.00 93.00 76 LEU A N 1
ATOM 600 C CA . LEU A 1 76 ? -3.661 5.341 0.037 1.00 93.00 76 LEU A CA 1
ATOM 601 C C . LEU A 1 76 ? -3.760 4.688 1.412 1.00 93.00 76 LEU A C 1
ATOM 603 O O . LEU A 1 76 ? -3.439 3.513 1.551 1.00 93.00 76 LEU A O 1
ATOM 607 N N . PHE A 1 77 ? -4.181 5.440 2.422 1.00 93.06 77 PHE A N 1
ATOM 608 C CA . PHE A 1 77 ? -4.300 4.952 3.796 1.00 93.06 77 PHE A CA 1
ATOM 609 C C . PHE A 1 77 ? -5.702 5.202 4.323 1.00 93.06 77 PHE A C 1
ATOM 611 O O . PHE A 1 77 ? -6.388 6.124 3.877 1.00 93.06 77 PHE A O 1
ATOM 618 N N . LYS A 1 78 ? -6.122 4.362 5.272 1.00 89.38 78 LYS A N 1
ATOM 619 C CA . LYS A 1 78 ? -7.365 4.590 6.007 1.00 89.38 78 LYS A CA 1
ATOM 620 C C . LYS A 1 78 ? -7.304 5.929 6.733 1.00 89.38 78 LYS A C 1
ATOM 622 O O . LYS A 1 78 ? -6.235 6.390 7.135 1.00 89.38 78 LYS A O 1
ATOM 627 N N . GLU A 1 79 ? -8.474 6.527 6.915 1.00 87.69 79 GLU A N 1
ATOM 628 C CA . GLU A 1 79 ? -8.606 7.785 7.638 1.00 87.69 79 GLU A CA 1
ATOM 629 C C . GLU A 1 79 ? -7.928 7.710 9.016 1.00 87.69 79 GLU A C 1
ATOM 631 O O . GLU A 1 79 ? -7.995 6.693 9.710 1.00 87.69 79 GLU A O 1
ATOM 636 N N . GLY A 1 80 ? -7.237 8.786 9.393 1.00 88.38 80 GLY A N 1
ATOM 637 C CA . GLY A 1 80 ? -6.547 8.896 10.676 1.00 88.38 80 GLY A CA 1
ATOM 638 C C . GLY A 1 80 ? -5.210 8.156 10.760 1.00 88.38 80 GLY A C 1
ATOM 639 O O . GLY A 1 80 ? -4.492 8.363 11.733 1.00 88.38 80 GLY A O 1
ATOM 640 N N . ILE A 1 81 ? -4.836 7.355 9.754 1.00 92.00 81 ILE A N 1
ATOM 641 C CA . ILE A 1 81 ? -3.543 6.660 9.713 1.00 92.00 81 ILE A CA 1
ATOM 642 C C . ILE A 1 81 ? -2.598 7.401 8.779 1.00 92.00 81 ILE A C 1
ATOM 644 O O . ILE A 1 81 ? -2.828 7.495 7.571 1.00 92.00 81 ILE A O 1
ATOM 648 N N . ARG A 1 82 ? -1.485 7.896 9.317 1.00 90.75 82 ARG A N 1
ATOM 649 C CA . ARG A 1 82 ? -0.440 8.502 8.486 1.00 90.75 82 ARG A CA 1
ATOM 650 C C . ARG A 1 82 ? 0.395 7.406 7.821 1.00 90.75 82 ARG A C 1
ATOM 652 O O . ARG A 1 82 ? 0.646 6.383 8.452 1.00 90.75 82 ARG A O 1
ATOM 659 N N . PRO A 1 83 ? 0.900 7.614 6.592 1.00 90.56 83 PRO A N 1
ATOM 660 C CA . PRO A 1 83 ? 1.798 6.681 5.903 1.00 90.56 83 PRO A CA 1
ATOM 661 C C . PRO A 1 83 ? 3.227 6.724 6.481 1.00 90.56 83 PRO A C 1
ATOM 663 O O . PRO A 1 83 ? 4.213 6.863 5.762 1.00 90.56 83 PRO A O 1
ATOM 666 N N . LEU A 1 84 ? 3.333 6.676 7.805 1.00 88.88 84 LEU A N 1
ATOM 667 C CA . LEU A 1 84 ? 4.548 6.834 8.592 1.00 88.88 84 LEU A CA 1
ATOM 668 C C . LEU A 1 84 ? 4.666 5.645 9.541 1.00 88.88 84 LEU A C 1
ATOM 670 O O . LEU A 1 84 ? 3.659 5.165 10.062 1.00 88.88 84 LEU A O 1
ATOM 674 N N . TRP A 1 85 ? 5.881 5.158 9.767 1.00 83.38 85 TRP A N 1
ATOM 675 C CA . TRP A 1 85 ? 6.108 4.009 10.647 1.00 83.38 85 TRP A CA 1
ATOM 676 C C . TRP A 1 85 ? 5.909 4.378 12.124 1.00 83.38 85 TRP A C 1
ATOM 678 O O . TRP A 1 85 ? 5.581 3.514 12.926 1.00 83.38 85 TRP A O 1
ATOM 688 N N . GLU A 1 86 ? 6.049 5.657 12.473 1.00 86.44 86 GLU A N 1
ATOM 689 C CA . GLU A 1 86 ? 5.806 6.222 13.803 1.00 86.44 86 GLU A CA 1
ATOM 690 C C . GLU A 1 86 ? 4.316 6.299 14.155 1.00 86.44 86 GLU A C 1
ATOM 692 O O . GLU A 1 86 ? 3.962 6.546 15.308 1.00 86.44 86 GLU A O 1
ATOM 697 N N . ASP A 1 87 ? 3.433 6.155 13.164 1.00 92.12 87 ASP A N 1
ATOM 698 C CA . ASP A 1 87 ? 1.998 6.128 13.403 1.00 92.12 87 ASP A CA 1
ATOM 699 C C . ASP A 1 87 ? 1.641 4.936 14.300 1.00 92.12 87 ASP A C 1
ATOM 701 O O . ASP A 1 87 ? 2.130 3.822 14.093 1.00 92.12 87 ASP A O 1
ATOM 705 N N . SER A 1 88 ? 0.781 5.157 15.295 1.00 93.06 88 SER A N 1
ATOM 706 C CA . S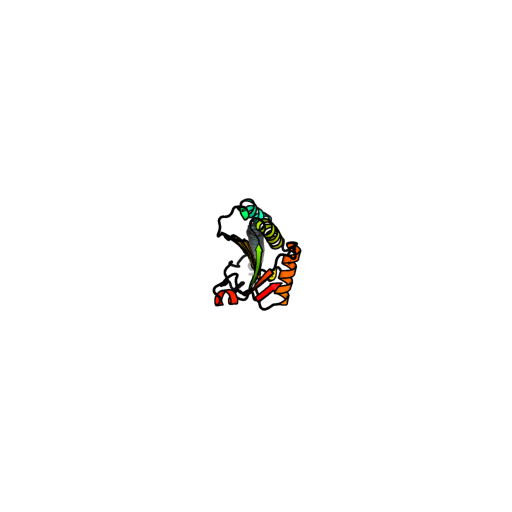ER A 1 88 ? 0.419 4.123 16.270 1.00 93.06 88 SER A CA 1
ATOM 707 C C . SER A 1 88 ? -0.243 2.909 15.618 1.00 93.06 88 SER A C 1
ATOM 709 O O . SER A 1 88 ? -0.139 1.802 16.145 1.00 93.06 88 SER A O 1
ATOM 711 N N . ALA A 1 89 ? -0.881 3.087 14.457 1.00 93.19 89 ALA A N 1
ATOM 712 C CA . ALA A 1 89 ? -1.433 1.986 13.685 1.00 93.19 89 ALA A CA 1
ATOM 713 C C . ALA A 1 89 ? -0.373 1.207 12.891 1.00 93.19 89 ALA A C 1
ATOM 715 O O . ALA A 1 89 ? -0.645 0.076 12.508 1.00 93.19 89 ALA A O 1
ATOM 716 N N . ASN A 1 90 ? 0.806 1.774 12.626 1.00 93.25 90 ASN A N 1
ATOM 717 C CA . ASN A 1 90 ? 1.831 1.166 11.773 1.00 93.25 90 ASN A CA 1
ATOM 718 C C . ASN A 1 90 ? 3.051 0.654 12.543 1.00 93.25 90 ASN A C 1
ATOM 720 O O . ASN A 1 90 ? 3.744 -0.219 12.021 1.00 93.25 90 ASN A O 1
ATOM 724 N N . CYS A 1 91 ? 3.345 1.184 13.732 1.00 91.75 91 CYS A N 1
ATOM 725 C CA . CYS A 1 91 ? 4.615 0.946 14.425 1.00 91.75 91 CYS A CA 1
ATOM 726 C C . CYS A 1 91 ? 4.890 -0.537 14.715 1.00 91.75 91 CYS A C 1
ATOM 728 O O . CYS A 1 91 ? 5.968 -1.031 14.408 1.00 91.75 91 CYS A O 1
ATOM 730 N N . ASN A 1 92 ? 3.880 -1.284 15.166 1.00 94.25 92 ASN A N 1
ATOM 731 C CA . ASN A 1 92 ? 3.977 -2.732 15.416 1.00 94.25 92 ASN A CA 1
ATOM 732 C C . ASN A 1 92 ? 3.676 -3.585 14.168 1.00 94.25 92 ASN A C 1
ATOM 734 O O . ASN A 1 92 ? 3.519 -4.811 14.233 1.00 94.25 92 ASN A O 1
ATOM 738 N N . GLY A 1 93 ? 3.529 -2.917 13.030 1.00 95.44 93 GLY A N 1
ATOM 739 C CA . GLY A 1 93 ? 3.064 -3.474 11.784 1.00 95.44 93 GLY A CA 1
ATOM 740 C C . GLY A 1 93 ? 4.177 -3.938 10.864 1.00 95.44 93 GLY A C 1
ATOM 741 O O . GLY A 1 93 ? 5.352 -4.094 11.217 1.00 95.44 93 GLY A O 1
ATOM 742 N N . GLY A 1 94 ? 3.782 -4.165 9.625 1.00 95.75 94 GLY A N 1
ATOM 743 C CA . GLY A 1 94 ? 4.702 -4.480 8.553 1.00 95.75 94 GLY A CA 1
ATOM 744 C C . GLY A 1 94 ? 4.063 -4.237 7.208 1.00 95.75 94 GLY A C 1
ATOM 745 O O . GLY A 1 94 ? 2.981 -3.656 7.099 1.00 95.75 94 GLY A O 1
ATOM 746 N N . LYS A 1 95 ? 4.767 -4.687 6.175 1.00 96.12 95 LYS A N 1
ATOM 747 C CA . LYS A 1 95 ? 4.295 -4.573 4.807 1.00 96.12 95 LYS A CA 1
ATOM 748 C C . LYS A 1 95 ? 4.633 -5.792 3.972 1.00 96.12 95 LYS A 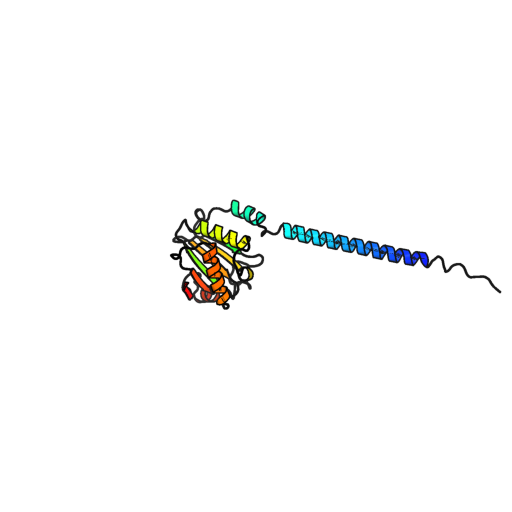C 1
ATOM 750 O O . LYS A 1 95 ? 5.749 -6.315 4.028 1.00 96.12 95 LYS A O 1
ATOM 755 N N . TRP A 1 96 ? 3.674 -6.188 3.146 1.00 96.94 96 TRP A N 1
ATOM 756 C CA . TRP A 1 96 ? 3.920 -7.029 1.982 1.00 96.94 96 TRP A CA 1
ATOM 757 C C . TRP A 1 96 ? 4.476 -6.180 0.850 1.00 96.94 96 TRP A C 1
ATOM 759 O O . TRP A 1 96 ? 3.996 -5.074 0.637 1.00 96.94 96 TRP A O 1
ATOM 769 N N . ILE A 1 97 ? 5.472 -6.695 0.136 1.00 97.25 97 ILE A N 1
ATOM 770 C CA . ILE A 1 97 ? 6.222 -6.001 -0.910 1.00 97.25 97 ILE A CA 1
ATOM 771 C C . ILE A 1 97 ? 6.162 -6.840 -2.187 1.00 97.25 97 ILE A C 1
ATOM 773 O O . ILE A 1 97 ? 6.493 -8.026 -2.171 1.00 97.25 97 ILE A O 1
ATOM 777 N N . ILE A 1 98 ? 5.779 -6.206 -3.295 1.00 97.00 98 ILE A N 1
ATOM 778 C CA . ILE A 1 98 ? 5.778 -6.783 -4.642 1.00 97.00 98 ILE A CA 1
ATOM 779 C C . ILE A 1 98 ? 6.586 -5.868 -5.553 1.00 97.00 98 ILE A C 1
ATOM 781 O O . ILE A 1 98 ? 6.365 -4.657 -5.583 1.00 97.00 98 ILE A O 1
ATOM 785 N N . ARG A 1 99 ? 7.518 -6.444 -6.312 1.00 95.62 99 ARG A N 1
ATOM 786 C CA . ARG A 1 99 ? 8.341 -5.703 -7.273 1.00 95.62 99 ARG A CA 1
ATOM 787 C C . ARG A 1 99 ? 7.851 -5.950 -8.687 1.00 95.62 99 ARG A C 1
ATOM 789 O O . ARG A 1 99 ? 7.742 -7.093 -9.130 1.00 95.62 99 ARG A O 1
ATOM 796 N N . PHE A 1 100 ? 7.594 -4.868 -9.403 1.00 94.19 100 PHE A N 1
ATOM 797 C CA . PHE A 1 100 ? 7.158 -4.886 -10.786 1.00 94.19 100 PHE A CA 1
ATOM 798 C C . PHE A 1 100 ? 8.230 -4.295 -11.691 1.00 94.19 100 PHE A C 1
ATOM 800 O O . PHE A 1 100 ? 8.819 -3.251 -11.408 1.00 94.19 100 PHE A O 1
ATOM 807 N N . LYS A 1 101 ? 8.421 -4.927 -12.852 1.00 91.25 101 LYS A N 1
ATOM 808 C CA . LYS A 1 101 ? 9.070 -4.256 -13.980 1.00 91.25 101 LYS A CA 1
ATOM 809 C C . LYS A 1 101 ? 8.242 -3.030 -14.380 1.00 91.25 101 LYS A C 1
ATOM 811 O O . LYS A 1 101 ? 7.026 -2.990 -14.169 1.00 91.25 101 LYS A O 1
ATOM 816 N N . LYS A 1 102 ? 8.905 -2.048 -14.987 1.00 87.00 102 LYS A N 1
ATOM 817 C CA . LYS A 1 102 ? 8.269 -0.818 -15.468 1.00 87.00 102 LYS A CA 1
ATOM 818 C C . LYS A 1 102 ? 7.060 -1.081 -16.364 1.00 87.00 102 LYS A C 1
ATOM 820 O O . LYS A 1 102 ? 6.985 -2.108 -17.032 1.00 87.00 102 LYS A O 1
ATOM 825 N N . ALA A 1 103 ? 6.130 -0.125 -16.355 1.00 85.31 103 ALA A N 1
ATOM 826 C CA . ALA A 1 103 ? 4.860 -0.124 -17.090 1.00 85.31 103 ALA A CA 1
ATOM 827 C C . ALA A 1 103 ? 3.800 -1.148 -16.633 1.00 85.31 103 ALA A C 1
ATOM 829 O O . ALA A 1 103 ? 2.643 -1.020 -17.021 1.00 85.31 103 ALA A O 1
ATOM 830 N N . VAL A 1 104 ? 4.143 -2.117 -15.778 1.00 90.00 104 VAL A N 1
ATOM 831 C CA . VAL A 1 104 ? 3.192 -3.145 -15.310 1.00 90.00 104 VAL A CA 1
ATOM 832 C C . VAL A 1 104 ? 2.441 -2.718 -14.041 1.00 90.00 104 VAL A C 1
ATOM 834 O O . VAL A 1 104 ? 1.277 -3.069 -13.849 1.00 90.00 104 VAL A O 1
ATOM 837 N N . SER A 1 105 ? 3.092 -1.938 -13.180 1.00 93.69 105 SER A N 1
ATOM 838 C CA . SER A 1 105 ? 2.620 -1.58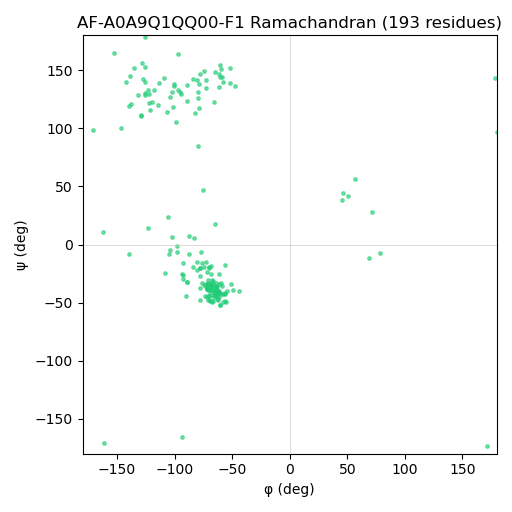0 -11.836 1.00 93.69 105 SER A CA 1
ATOM 839 C C . SER A 1 105 ? 1.279 -0.844 -11.802 1.00 93.69 105 SER A C 1
ATOM 841 O O . SER A 1 105 ? 0.502 -1.043 -10.872 1.00 93.69 105 SER A O 1
ATOM 843 N N . GLY A 1 106 ? 0.978 -0.028 -12.818 1.00 93.06 106 GLY A N 1
ATOM 844 C CA . GLY A 1 106 ? -0.219 0.813 -12.835 1.00 93.06 106 GLY A CA 1
ATOM 845 C C . GLY A 1 106 ? -1.525 0.022 -12.777 1.00 93.06 106 GLY A C 1
ATOM 846 O O . GLY A 1 106 ? -2.430 0.404 -12.042 1.00 93.06 106 GLY A O 1
ATOM 847 N N . ARG A 1 107 ? -1.596 -1.115 -13.481 1.00 93.19 107 ARG A N 1
ATOM 848 C CA . ARG A 1 107 ? -2.769 -2.002 -13.448 1.00 93.19 107 ARG A CA 1
ATOM 849 C C . ARG A 1 107 ? -2.958 -2.626 -12.064 1.00 93.19 107 ARG A C 1
ATOM 851 O O . ARG A 1 107 ? -4.065 -2.651 -11.549 1.00 93.19 107 ARG A O 1
ATOM 858 N N . PHE A 1 108 ? -1.874 -3.111 -11.458 1.00 95.88 108 PHE A N 1
ATOM 859 C CA . PHE A 1 108 ? -1.924 -3.733 -10.133 1.00 95.88 108 PHE A CA 1
ATOM 860 C C . PHE A 1 108 ? -2.237 -2.730 -9.021 1.00 95.88 108 PHE A C 1
ATOM 862 O O . PHE A 1 108 ? -2.915 -3.081 -8.062 1.00 95.88 108 PHE A O 1
ATOM 869 N N . TRP A 1 109 ? -1.766 -1.489 -9.152 1.00 95.81 109 TRP A N 1
ATOM 870 C CA . TRP A 1 109 ? -2.136 -0.403 -8.250 1.00 95.81 109 TRP A CA 1
ATOM 871 C C . TRP A 1 109 ? -3.629 -0.091 -8.321 1.00 95.81 109 TRP A C 1
ATOM 873 O O . TRP A 1 109 ? -4.273 -0.015 -7.282 1.00 95.81 109 TRP A O 1
ATOM 883 N N . GLU A 1 110 ? -4.180 0.033 -9.531 1.00 94.38 110 GLU A N 1
ATOM 884 C CA . GLU A 1 110 ? -5.610 0.273 -9.733 1.00 94.38 110 GLU A CA 1
ATOM 885 C C . GLU A 1 110 ? -6.461 -0.860 -9.146 1.00 94.38 110 GLU A C 1
ATOM 887 O O . GLU A 1 110 ? -7.325 -0.596 -8.312 1.00 94.38 110 GLU A O 1
ATOM 892 N N . ASP A 1 111 ? -6.160 -2.116 -9.500 1.00 94.94 111 ASP A N 1
ATOM 893 C CA . ASP A 1 111 ? -6.862 -3.297 -8.978 1.00 94.94 111 ASP A CA 1
ATOM 894 C C . ASP A 1 111 ? -6.813 -3.340 -7.434 1.00 94.94 111 ASP A C 1
ATOM 896 O O . ASP A 1 111 ? -7.822 -3.617 -6.784 1.00 94.94 111 ASP A O 1
ATOM 900 N N . LEU A 1 112 ? -5.657 -3.028 -6.829 1.00 95.06 112 LEU A N 1
ATOM 901 C CA . LEU A 1 112 ? -5.497 -3.019 -5.373 1.00 95.06 112 LEU A CA 1
ATOM 902 C C . LEU A 1 112 ? -6.324 -1.917 -4.709 1.00 95.06 112 LEU A C 1
ATOM 904 O O . LEU A 1 112 ? -6.996 -2.160 -3.710 1.00 95.06 112 LEU A O 1
ATOM 908 N N . VAL A 1 113 ? -6.238 -0.695 -5.228 1.00 93.31 113 VAL A N 1
ATOM 909 C CA . VAL A 1 113 ? -6.920 0.462 -4.649 1.00 93.31 113 VAL A CA 1
ATOM 910 C C . VAL A 1 113 ? -8.434 0.298 -4.739 1.00 93.31 113 VAL A C 1
ATOM 912 O O . VAL A 1 113 ? -9.130 0.578 -3.765 1.00 93.31 113 VAL A O 1
ATOM 915 N N . LEU A 1 114 ? -8.944 -0.225 -5.856 1.00 92.06 114 LEU A N 1
ATOM 916 C CA . LEU A 1 114 ? -10.362 -0.552 -5.995 1.00 92.06 114 LEU A CA 1
ATOM 917 C C . LEU A 1 114 ? -10.792 -1.641 -5.007 1.00 92.06 114 LEU A C 1
ATOM 919 O O . LEU A 1 114 ? -11.850 -1.514 -4.395 1.00 92.06 114 LEU A O 1
ATOM 923 N N . ALA A 1 115 ? -9.964 -2.669 -4.798 1.00 91.94 115 ALA A N 1
ATOM 924 C CA . ALA A 1 115 ? -10.239 -3.697 -3.797 1.00 91.94 115 ALA A CA 1
ATOM 925 C C . ALA A 1 115 ? -10.243 -3.134 -2.363 1.00 91.94 115 ALA A C 1
ATOM 927 O O . ALA A 1 115 ? -11.055 -3.561 -1.550 1.00 91.94 115 ALA A O 1
ATOM 928 N N . LEU A 1 116 ? -9.378 -2.164 -2.050 1.00 90.81 116 LEU A N 1
ATOM 929 C CA . LEU A 1 116 ? -9.337 -1.507 -0.739 1.00 90.81 116 LEU A CA 1
ATOM 930 C C . LEU A 1 116 ? -10.545 -0.594 -0.506 1.00 90.81 116 LEU A C 1
ATOM 932 O O . LEU A 1 116 ? -11.171 -0.669 0.545 1.00 90.81 116 LEU A O 1
ATOM 936 N N . VAL A 1 117 ? -10.881 0.259 -1.477 1.00 89.31 117 VAL A N 1
ATOM 937 C CA . VAL A 1 117 ? -12.020 1.192 -1.378 1.00 89.31 117 VAL A CA 1
ATOM 938 C C . VAL A 1 117 ? -13.353 0.443 -1.393 1.00 89.31 117 VAL A C 1
ATOM 940 O O . VAL A 1 117 ? -14.298 0.857 -0.729 1.00 89.31 117 VAL A O 1
ATOM 943 N N . GLY A 1 118 ? -13.430 -0.668 -2.127 1.00 88.38 118 GLY A N 1
ATOM 944 C CA . GLY A 1 118 ? -14.600 -1.542 -2.167 1.00 88.38 118 GLY A CA 1
ATOM 945 C C . GLY A 1 118 ? -14.689 -2.552 -1.020 1.00 88.38 118 GLY A C 1
ATOM 946 O O . GLY A 1 118 ? -15.556 -3.417 -1.091 1.00 88.38 118 GLY A O 1
ATOM 947 N N . ASP A 1 119 ? -13.788 -2.485 -0.033 1.00 86.19 119 ASP A N 1
ATOM 948 C CA . ASP A 1 119 ? -13.705 -3.400 1.118 1.00 86.19 119 ASP A CA 1
ATOM 949 C C . ASP A 1 119 ? -13.719 -4.891 0.726 1.00 86.19 119 ASP A C 1
ATOM 951 O O . ASP A 1 119 ? -14.396 -5.730 1.312 1.00 86.19 119 ASP A O 1
ATOM 955 N N . GLN A 1 120 ? -12.991 -5.226 -0.341 1.00 86.75 120 GLN A N 1
ATOM 956 C CA . GLN A 1 120 ? -12.999 -6.565 -0.936 1.00 86.75 120 GLN A CA 1
ATOM 957 C C . GLN A 1 120 ? -11.905 -7.476 -0.385 1.00 86.75 120 GLN A C 1
ATOM 959 O O . GLN A 1 120 ? -11.955 -8.681 -0.603 1.00 86.75 120 GLN A O 1
ATOM 964 N N . LEU A 1 121 ? -10.892 -6.918 0.280 1.00 84.62 121 LEU A N 1
ATOM 965 C CA . LEU A 1 121 ? -9.814 -7.701 0.869 1.00 84.62 121 LEU A CA 1
ATOM 966 C C . LEU A 1 121 ? -10.265 -8.249 2.222 1.00 84.62 121 LEU A C 1
ATOM 968 O O . LEU A 1 121 ? -10.425 -7.493 3.181 1.00 84.62 121 LEU A O 1
ATOM 972 N N . ASP A 1 122 ? -10.400 -9.575 2.302 1.00 78.75 122 ASP A N 1
ATOM 973 C CA . ASP A 1 122 ? -10.566 -10.280 3.574 1.00 78.75 122 ASP A CA 1
ATOM 974 C C . ASP A 1 122 ? -9.516 -9.765 4.580 1.00 78.75 122 ASP A C 1
ATOM 976 O O . ASP A 1 122 ? -8.343 -9.608 4.227 1.00 78.75 122 ASP A O 1
ATOM 980 N N . TYR A 1 123 ? -9.919 -9.522 5.832 1.00 73.62 123 TYR A N 1
ATOM 981 C CA . TYR A 1 123 ? -9.091 -8.895 6.881 1.00 73.62 123 TYR A CA 1
ATOM 982 C C . TYR A 1 123 ? -8.820 -7.391 6.701 1.00 73.62 123 TYR A C 1
ATOM 984 O O . TYR A 1 123 ? -7.822 -6.876 7.219 1.00 73.62 123 TYR A O 1
ATOM 992 N N . GLY A 1 124 ? -9.734 -6.672 6.040 1.00 70.88 124 GLY A N 1
ATOM 993 C CA . GLY A 1 124 ? -9.692 -5.219 5.861 1.00 70.88 124 GLY A CA 1
ATOM 994 C C . GLY A 1 124 ? -9.318 -4.445 7.128 1.00 70.88 124 GLY A C 1
ATOM 995 O O . GLY A 1 124 ? -8.504 -3.525 7.057 1.00 70.88 124 GLY A O 1
ATOM 996 N N . ASP A 1 125 ? -9.807 -4.830 8.308 1.00 79.81 125 ASP A N 1
ATOM 997 C CA . ASP A 1 125 ? -9.502 -4.156 9.583 1.00 79.81 125 ASP A CA 1
ATOM 998 C C . ASP A 1 125 ? -8.012 -4.114 9.935 1.00 79.81 125 ASP A C 1
ATOM 1000 O O . ASP A 1 125 ? -7.526 -3.093 10.436 1.00 79.81 125 ASP A O 1
ATOM 1004 N N . ASN A 1 126 ? -7.265 -5.170 9.605 1.00 88.00 126 ASN A N 1
ATOM 1005 C CA . ASN A 1 126 ? -5.826 -5.238 9.855 1.00 88.00 126 ASN A CA 1
ATOM 1006 C C . ASN A 1 126 ? -5.019 -4.393 8.855 1.00 88.00 126 ASN A C 1
ATOM 1008 O O . ASN A 1 126 ? -3.850 -4.111 9.105 1.00 88.00 126 ASN A O 1
ATOM 1012 N N . ILE A 1 127 ? -5.617 -3.978 7.735 1.00 94.19 127 ILE A N 1
ATOM 1013 C CA . ILE A 1 127 ? -4.955 -3.165 6.713 1.00 94.19 127 ILE A CA 1
ATOM 1014 C C . ILE A 1 127 ? -4.920 -1.698 7.152 1.00 94.19 127 ILE A C 1
ATOM 1016 O O . ILE A 1 127 ? -5.940 -1.113 7.528 1.00 94.19 127 ILE A O 1
ATOM 1020 N N . CYS A 1 128 ? -3.738 -1.094 7.054 1.00 95.38 128 CYS A N 1
ATOM 1021 C CA . CYS A 1 128 ? -3.519 0.337 7.259 1.00 95.38 128 CYS A CA 1
ATOM 1022 C C . CYS A 1 128 ? -3.660 1.120 5.953 1.00 95.38 128 CYS A C 1
ATOM 1024 O O . CYS A 1 128 ? -4.283 2.181 5.920 1.00 95.38 128 CYS A O 1
ATOM 1026 N N . GLY A 1 129 ? -3.069 0.596 4.879 1.00 95.06 129 GLY A N 1
ATOM 1027 C CA . GLY A 1 129 ? -3.005 1.271 3.592 1.00 95.06 129 GLY A CA 1
ATOM 1028 C C . GLY A 1 129 ? -2.098 0.570 2.589 1.00 95.06 129 GLY A C 1
ATOM 1029 O O . GLY A 1 129 ? -1.582 -0.521 2.835 1.00 95.06 129 GLY A O 1
ATOM 1030 N N . ALA A 1 130 ? -1.895 1.220 1.452 1.00 96.81 130 ALA A N 1
ATOM 1031 C CA . ALA A 1 130 ? -1.031 0.773 0.378 1.00 96.81 130 ALA A CA 1
ATOM 1032 C C . ALA A 1 130 ? -0.160 1.913 -0.155 1.00 96.81 130 ALA A C 1
ATOM 1034 O O . ALA A 1 130 ? -0.532 3.089 -0.121 1.00 96.81 130 ALA A O 1
ATOM 1035 N N . VAL A 1 131 ? 1.007 1.537 -0.674 1.00 97.06 131 VAL A N 1
ATOM 1036 C CA . VAL A 1 131 ? 1.990 2.449 -1.260 1.00 97.06 131 VAL A CA 1
ATOM 1037 C C . VAL A 1 131 ? 2.438 1.911 -2.608 1.00 97.06 131 VAL A C 1
ATOM 1039 O O . VAL A 1 131 ? 2.874 0.763 -2.685 1.00 97.06 131 VAL A O 1
ATOM 1042 N N . LEU A 1 132 ? 2.396 2.737 -3.651 1.00 97.06 132 LEU A N 1
ATOM 1043 C CA . LEU A 1 132 ? 3.109 2.469 -4.897 1.00 97.06 132 LEU A CA 1
ATOM 1044 C C . LEU A 1 132 ? 4.317 3.393 -5.012 1.00 97.06 132 LEU A C 1
ATOM 1046 O O . LEU A 1 132 ? 4.184 4.599 -5.203 1.00 97.06 132 LEU A O 1
ATOM 1050 N N . SER A 1 133 ? 5.496 2.790 -4.963 1.00 96.44 133 SER A N 1
ATOM 1051 C CA . SER A 1 133 ? 6.782 3.455 -5.088 1.00 96.44 133 SER A CA 1
ATOM 1052 C C . SER A 1 133 ? 7.333 3.328 -6.502 1.00 96.44 133 SER A C 1
ATOM 1054 O O . SER A 1 133 ? 7.857 2.282 -6.884 1.00 96.44 133 SER A O 1
ATOM 1056 N N . ILE A 1 134 ? 7.281 4.419 -7.263 1.00 95.00 134 ILE A N 1
ATOM 1057 C CA . ILE A 1 134 ? 7.911 4.547 -8.579 1.00 95.00 134 ILE A CA 1
ATOM 1058 C C . ILE A 1 134 ? 9.405 4.806 -8.370 1.00 95.00 134 ILE A C 1
ATOM 1060 O O . ILE A 1 134 ? 9.779 5.800 -7.739 1.00 95.00 134 ILE A O 1
ATOM 1064 N N . ARG A 1 135 ? 10.276 3.908 -8.843 1.00 94.19 135 ARG A N 1
ATOM 1065 C CA . ARG A 1 135 ? 11.749 4.041 -8.739 1.00 94.19 135 ARG A CA 1
ATOM 1066 C C . ARG A 1 135 ? 12.409 3.927 -10.106 1.00 94.19 135 ARG A C 1
ATOM 1068 O O . ARG A 1 135 ? 11.726 3.766 -11.100 1.00 94.19 135 ARG A O 1
ATOM 1075 N N . PHE A 1 136 ? 13.729 4.049 -10.207 1.00 91.06 136 PHE A N 1
ATOM 1076 C CA . PHE A 1 136 ? 14.380 4.098 -11.522 1.00 91.06 136 PHE A CA 1
ATOM 1077 C C . PHE A 1 136 ? 14.308 2.752 -12.267 1.00 91.06 136 PHE A C 1
ATOM 1079 O O . PHE A 1 136 ? 13.894 2.699 -13.422 1.00 91.06 136 PHE A O 1
ATOM 1086 N N . SER A 1 137 ? 14.662 1.655 -11.592 1.00 90.38 137 SER A N 1
ATOM 1087 C CA . SER A 1 137 ? 14.769 0.318 -12.194 1.00 90.38 137 SER A CA 1
ATOM 1088 C C . SER A 1 137 ? 13.470 -0.490 -12.167 1.00 90.38 137 SER A C 1
ATOM 1090 O O . SER A 1 137 ? 13.220 -1.304 -13.051 1.00 90.38 137 SER A O 1
ATOM 1092 N N . GLU A 1 138 ? 12.649 -0.289 -11.144 1.00 93.69 138 GLU A N 1
ATOM 1093 C CA . GLU A 1 138 ? 11.447 -1.073 -10.875 1.00 93.69 138 GLU A CA 1
ATOM 1094 C C . GLU A 1 138 ? 10.433 -0.229 -10.108 1.00 93.69 138 GLU A C 1
ATOM 1096 O O . GLU A 1 138 ? 10.778 0.817 -9.559 1.00 93.69 138 GLU A O 1
ATOM 1101 N N . ASP A 1 139 ? 9.192 -0.691 -10.068 1.00 95.62 139 ASP A N 1
ATOM 1102 C CA . ASP A 1 139 ? 8.161 -0.119 -9.211 1.00 95.62 139 ASP A CA 1
ATOM 1103 C C . ASP A 1 139 ? 7.855 -1.098 -8.083 1.00 95.62 139 ASP A C 1
ATOM 1105 O O . ASP A 1 139 ? 7.862 -2.315 -8.279 1.00 95.62 139 ASP A O 1
ATOM 1109 N N . ILE A 1 140 ? 7.593 -0.572 -6.892 1.00 96.94 140 ILE A N 1
ATOM 1110 C CA . ILE A 1 140 ? 7.406 -1.378 -5.689 1.00 96.94 140 ILE A CA 1
ATOM 1111 C C . ILE A 1 140 ? 6.018 -1.093 -5.134 1.00 96.94 140 ILE A C 1
ATOM 1113 O O . ILE A 1 140 ? 5.736 0.020 -4.702 1.00 96.94 140 ILE A O 1
ATOM 1117 N N . LEU A 1 141 ? 5.157 -2.103 -5.130 1.00 97.81 141 LEU A N 1
ATOM 1118 C CA . LEU A 1 141 ? 3.848 -2.044 -4.494 1.00 97.81 141 LEU A CA 1
ATOM 1119 C C . LEU A 1 141 ? 3.960 -2.608 -3.081 1.00 97.81 141 LEU A C 1
ATOM 1121 O O . LEU A 1 141 ? 4.501 -3.698 -2.895 1.00 97.81 141 LEU A O 1
ATOM 1125 N N . SER A 1 142 ? 3.458 -1.872 -2.096 1.00 97.75 142 SER A N 1
ATOM 1126 C CA . SER A 1 142 ? 3.451 -2.288 -0.697 1.00 97.75 142 SER A CA 1
ATOM 1127 C C . SER A 1 142 ? 2.050 -2.228 -0.101 1.00 97.75 142 SER A C 1
ATOM 1129 O O . SER A 1 142 ? 1.340 -1.254 -0.330 1.00 97.75 142 SER A O 1
ATOM 1131 N N . VAL A 1 143 ? 1.681 -3.218 0.712 1.00 96.88 143 VAL A N 1
ATOM 1132 C CA . VAL A 1 143 ? 0.437 -3.221 1.508 1.00 96.88 143 VAL A CA 1
ATOM 1133 C C . VAL A 1 143 ? 0.802 -3.317 2.976 1.00 96.88 143 VAL A C 1
ATOM 1135 O O . VAL A 1 143 ? 1.512 -4.245 3.357 1.00 96.88 143 VAL A O 1
ATOM 1138 N N . TRP A 1 144 ? 0.355 -2.347 3.769 1.00 96.62 144 TRP A N 1
ATOM 1139 C CA . TRP A 1 144 ? 0.727 -2.169 5.169 1.00 96.62 144 TRP A CA 1
ATOM 1140 C C . TRP A 1 144 ? -0.368 -2.714 6.082 1.00 96.62 144 TRP A C 1
ATOM 1142 O O . TRP A 1 144 ? -1.552 -2.453 5.856 1.00 96.62 144 TRP A O 1
ATOM 1152 N N . ASN A 1 145 ? 0.028 -3.430 7.130 1.00 95.50 145 ASN A N 1
ATOM 1153 C CA . ASN A 1 145 ? -0.871 -3.970 8.148 1.00 95.50 145 ASN A CA 1
ATOM 1154 C C . ASN A 1 145 ? -0.421 -3.597 9.562 1.00 95.50 145 ASN A C 1
ATOM 1156 O O . ASN A 1 145 ? 0.764 -3.359 9.797 1.00 95.50 145 ASN A O 1
ATOM 1160 N N . ARG A 1 146 ? -1.370 -3.594 10.504 1.00 94.94 146 ARG A N 1
ATOM 1161 C CA . ARG A 1 146 ? -1.181 -3.060 11.864 1.00 94.94 146 ARG A CA 1
ATOM 1162 C C . ARG A 1 146 ? -0.301 -3.913 12.759 1.00 94.94 146 ARG A C 1
ATOM 1164 O O . ARG A 1 146 ? 0.409 -3.388 13.609 1.00 94.94 146 ARG A O 1
ATOM 1171 N N . ASN A 1 147 ? -0.385 -5.231 12.599 1.00 93.81 147 ASN A N 1
ATOM 1172 C CA . ASN A 1 147 ? 0.267 -6.177 13.494 1.00 93.81 147 ASN A CA 1
ATOM 1173 C C . ASN A 1 147 ? 1.093 -7.208 12.719 1.00 93.81 147 ASN A C 1
ATOM 1175 O O . ASN A 1 147 ? 0.538 -8.079 12.051 1.00 93.81 147 ASN A O 1
ATOM 1179 N N . ALA A 1 148 ? 2.420 -7.132 12.837 1.00 94.62 148 ALA A N 1
ATOM 1180 C CA . ALA A 1 148 ? 3.337 -8.095 12.231 1.00 94.62 148 ALA A CA 1
ATOM 1181 C C . ALA A 1 148 ? 3.501 -9.401 13.023 1.00 94.62 148 ALA A C 1
ATOM 1183 O O . ALA A 1 148 ? 4.022 -10.367 12.470 1.00 94.62 148 ALA A O 1
ATOM 1184 N N . SER A 1 149 ? 3.081 -9.443 14.291 1.00 93.75 149 SER A N 1
ATOM 1185 C CA . SER A 1 149 ? 3.187 -10.640 15.139 1.00 93.75 149 SER A CA 1
ATOM 1186 C C . SER A 1 149 ? 2.069 -11.659 14.891 1.00 93.75 149 SER A C 1
ATOM 1188 O O . SER A 1 149 ? 2.247 -12.850 15.159 1.00 93.75 149 SER A O 1
ATOM 1190 N N . ASP A 1 150 ? 0.942 -11.218 14.327 1.00 92.31 150 ASP A N 1
ATOM 1191 C CA . ASP A 1 150 ? -0.150 -12.097 13.911 1.00 92.31 150 ASP A CA 1
ATOM 1192 C C . ASP A 1 150 ? 0.172 -12.744 12.558 1.00 92.31 150 ASP A C 1
ATOM 1194 O O . ASP A 1 150 ? -0.199 -12.267 11.484 1.00 92.31 150 ASP A O 1
ATOM 1198 N N . HIS A 1 151 ? 0.905 -13.854 12.618 1.00 91.88 151 HIS A N 1
ATOM 1199 C CA . HIS A 1 151 ? 1.355 -14.585 11.438 1.00 91.88 151 HIS A CA 1
ATOM 1200 C C . HIS A 1 151 ? 0.187 -15.112 10.599 1.00 91.88 151 HIS A C 1
ATOM 1202 O O . HIS A 1 151 ? 0.294 -15.162 9.373 1.00 91.88 151 HIS A O 1
ATOM 1208 N N . GLN A 1 152 ? -0.925 -15.492 11.236 1.00 92.00 152 GLN A N 1
ATOM 1209 C CA . GLN A 1 152 ? -2.092 -16.000 10.525 1.00 92.00 152 GLN A CA 1
ATOM 1210 C C . GLN A 1 152 ? -2.749 -14.878 9.720 1.00 92.00 152 GLN A C 1
ATOM 1212 O O . GLN A 1 152 ? -2.977 -15.056 8.524 1.00 92.00 152 GLN A O 1
ATOM 1217 N N . ALA A 1 153 ? -2.971 -13.709 10.327 1.00 91.25 153 ALA A N 1
ATOM 1218 C CA . ALA A 1 153 ? -3.515 -12.552 9.619 1.00 91.25 153 ALA A CA 1
ATOM 1219 C C . ALA A 1 153 ? -2.563 -12.042 8.526 1.00 91.25 153 ALA A C 1
ATOM 1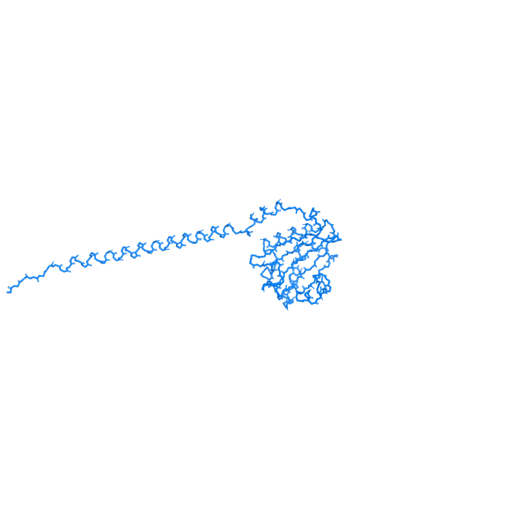221 O O . ALA A 1 153 ? -3.007 -11.696 7.432 1.00 91.25 153 ALA A O 1
ATOM 1222 N N . VAL A 1 154 ? -1.249 -12.035 8.778 1.00 93.81 154 VAL A N 1
ATOM 1223 C CA . VAL A 1 154 ? -0.234 -11.643 7.784 1.00 93.81 154 VAL A CA 1
ATOM 1224 C C . VAL A 1 154 ? -0.270 -12.563 6.560 1.00 93.81 154 VAL A C 1
ATOM 1226 O O . VAL A 1 154 ? -0.246 -12.074 5.428 1.00 93.81 154 VAL A O 1
ATOM 1229 N N . MET A 1 155 ? -0.354 -13.881 6.759 1.00 93.56 155 MET A N 1
ATOM 1230 C CA . MET A 1 155 ? -0.427 -14.846 5.655 1.00 93.56 155 MET A CA 1
ATOM 1231 C C . MET A 1 155 ? -1.778 -14.814 4.943 1.00 93.56 155 MET A C 1
ATOM 1233 O O . MET A 1 155 ? -1.817 -14.870 3.716 1.00 93.56 155 MET A O 1
ATOM 1237 N N . ALA A 1 156 ? -2.878 -14.647 5.676 1.00 92.75 156 ALA A N 1
ATOM 1238 C CA . ALA A 1 156 ? -4.196 -14.503 5.070 1.00 92.75 156 ALA A CA 1
ATOM 1239 C C . ALA A 1 156 ? -4.279 -13.248 4.184 1.00 92.75 156 ALA A C 1
ATOM 1241 O O . ALA A 1 156 ? -4.785 -13.319 3.063 1.00 92.75 156 ALA A O 1
ATOM 1242 N N . LEU A 1 157 ? -3.691 -12.129 4.628 1.00 94.06 157 LEU A N 1
ATOM 1243 C CA . LEU A 1 157 ? -3.590 -10.905 3.832 1.00 94.06 157 LEU A CA 1
ATOM 1244 C C . LEU A 1 157 ? -2.793 -11.128 2.539 1.00 94.06 157 LEU A C 1
ATOM 1246 O O . LEU A 1 157 ? -3.202 -10.658 1.479 1.00 94.06 157 LEU A O 1
ATOM 1250 N N . ARG A 1 158 ? -1.682 -11.877 2.589 1.00 94.50 158 ARG A N 1
ATOM 1251 C CA . ARG A 1 158 ? -0.921 -12.259 1.384 1.00 94.50 158 ARG A CA 1
ATOM 1252 C C . ARG A 1 158 ? -1.814 -12.975 0.380 1.00 94.50 158 ARG A C 1
ATOM 1254 O O . ARG A 1 158 ? -1.816 -12.635 -0.801 1.00 94.50 158 ARG A O 1
ATOM 1261 N N . ASP A 1 159 ? -2.548 -13.974 0.852 1.00 93.81 159 ASP A N 1
ATOM 1262 C CA . ASP A 1 159 ? -3.363 -14.830 -0.003 1.00 93.81 159 ASP A CA 1
ATOM 1263 C C . ASP A 1 159 ? -4.549 -14.054 -0.589 1.00 93.81 159 ASP A C 1
ATOM 1265 O O . ASP A 1 159 ? -4.864 -14.223 -1.770 1.00 93.81 159 ASP A O 1
ATOM 1269 N N . ALA A 1 160 ? -5.134 -13.132 0.181 1.00 94.00 160 ALA A N 1
ATOM 1270 C CA . ALA A 1 160 ? -6.125 -12.180 -0.311 1.00 94.00 160 ALA A CA 1
ATOM 1271 C C . ALA A 1 160 ? -5.538 -11.291 -1.421 1.00 94.00 160 ALA A C 1
ATOM 1273 O O . ALA A 1 160 ? -6.075 -11.263 -2.529 1.00 94.00 160 ALA A O 1
ATOM 1274 N N . ILE A 1 161 ? -4.386 -10.648 -1.194 1.00 94.88 161 ILE A N 1
ATOM 1275 C CA . ILE A 1 161 ? -3.726 -9.803 -2.205 1.00 94.88 161 ILE A CA 1
ATOM 1276 C C . ILE A 1 161 ? -3.461 -10.600 -3.492 1.00 94.88 161 ILE A C 1
ATOM 1278 O O . ILE A 1 161 ? -3.824 -10.147 -4.578 1.00 94.88 161 ILE A O 1
ATOM 1282 N N . LYS A 1 162 ? -2.885 -11.807 -3.394 1.00 94.75 162 LYS A N 1
ATOM 1283 C CA . LYS A 1 162 ? -2.616 -12.662 -4.566 1.00 94.75 162 LYS A CA 1
ATOM 1284 C C . LYS A 1 162 ? -3.888 -12.976 -5.351 1.00 94.75 162 LYS A C 1
ATOM 1286 O O . LYS A 1 162 ? -3.873 -12.916 -6.582 1.00 94.75 162 LYS A O 1
ATOM 1291 N N . ARG A 1 163 ? -4.980 -13.290 -4.652 1.00 93.94 163 ARG A N 1
ATOM 1292 C CA . ARG A 1 163 ? -6.273 -13.642 -5.250 1.00 93.94 163 ARG A CA 1
ATOM 1293 C C . ARG A 1 163 ? -6.915 -12.456 -5.966 1.00 93.94 163 ARG A C 1
ATOM 1295 O O . ARG A 1 163 ? -7.283 -12.594 -7.130 1.00 93.94 163 ARG A O 1
ATOM 1302 N N . HIS A 1 164 ? -7.002 -11.299 -5.307 1.00 93.50 164 HIS A N 1
ATOM 1303 C CA . HIS A 1 164 ? -7.625 -10.097 -5.877 1.00 93.50 164 HIS A CA 1
ATOM 1304 C C . HIS A 1 164 ? -6.838 -9.556 -7.067 1.00 93.50 164 HIS A C 1
ATOM 1306 O O . HIS A 1 164 ? -7.420 -9.240 -8.101 1.00 93.50 164 HIS A O 1
ATOM 1312 N N . LEU A 1 165 ? -5.509 -9.541 -6.962 1.00 94.62 165 LEU A N 1
ATOM 1313 C CA . LEU A 1 165 ? -4.640 -9.094 -8.048 1.00 94.62 165 LEU A CA 1
ATOM 1314 C C . LEU A 1 165 ? -4.478 -10.132 -9.163 1.00 94.62 165 LEU A C 1
ATOM 1316 O O . LEU A 1 165 ? -3.843 -9.833 -10.174 1.00 94.62 165 LEU A O 1
ATOM 1320 N N . LYS A 1 166 ? -5.009 -11.353 -8.984 1.00 94.88 166 LYS A N 1
ATOM 1321 C CA . LYS A 1 166 ? -4.765 -12.507 -9.867 1.00 94.88 166 LYS A CA 1
ATOM 1322 C C . LYS A 1 166 ? -3.273 -12.639 -10.176 1.00 94.88 166 LYS A C 1
ATOM 1324 O O . LYS A 1 166 ? -2.867 -12.785 -11.330 1.00 94.88 166 LYS A O 1
ATOM 1329 N N . LEU A 1 167 ? -2.457 -12.492 -9.132 1.00 94.19 167 LEU A N 1
ATOM 1330 C CA . LEU A 1 167 ? -1.024 -12.298 -9.266 1.00 94.19 167 LEU A CA 1
ATOM 1331 C C . LEU A 1 167 ? -0.387 -13.567 -9.862 1.00 94.19 167 LEU A C 1
ATOM 1333 O O . LEU A 1 167 ? -0.527 -14.643 -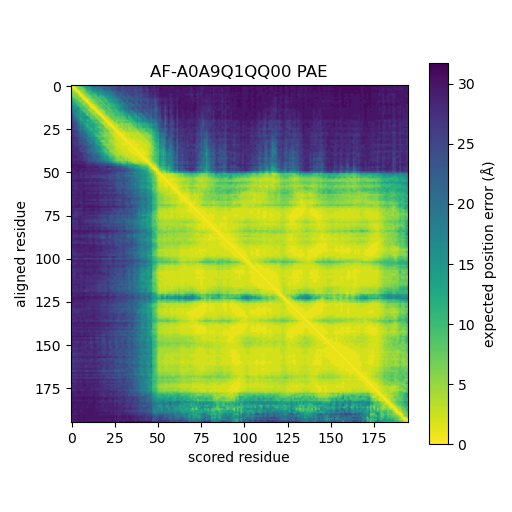9.274 1.00 94.19 167 LEU A O 1
ATOM 1337 N N . PRO A 1 168 ? 0.318 -13.480 -11.006 1.00 93.62 168 PRO A N 1
ATOM 1338 C CA . PRO A 1 168 ? 1.006 -14.635 -11.570 1.00 93.62 168 PRO A CA 1
ATOM 1339 C C . PRO A 1 168 ? 2.031 -15.219 -10.593 1.00 93.62 168 PRO A C 1
ATOM 1341 O O . PRO A 1 168 ? 2.747 -14.471 -9.930 1.00 93.62 168 PRO A O 1
ATOM 1344 N N . HIS A 1 169 ? 2.182 -16.547 -10.585 1.00 90.06 169 HIS A N 1
ATOM 1345 C CA . HIS A 1 169 ? 3.137 -17.267 -9.726 1.00 90.06 169 HIS A CA 1
ATOM 1346 C C . HIS A 1 169 ? 4.601 -16.816 -9.889 1.00 90.06 169 HIS A C 1
ATOM 1348 O O . HIS A 1 169 ? 5.430 -17.090 -9.028 1.00 90.06 169 HIS A O 1
ATOM 1354 N N . SER A 1 170 ? 4.934 -16.126 -10.986 1.00 92.00 170 SER A N 1
ATOM 1355 C CA . SER A 1 170 ? 6.259 -15.545 -11.216 1.00 92.00 170 SER A CA 1
ATOM 1356 C C . SER A 1 170 ? 6.579 -14.354 -10.308 1.00 92.00 170 SER A C 1
ATOM 1358 O O . SER A 1 170 ? 7.748 -13.997 -10.176 1.00 92.00 170 SER A O 1
ATOM 1360 N N . TYR A 1 171 ? 5.569 -13.697 -9.732 1.00 92.94 171 TYR A N 1
ATOM 1361 C CA . TYR A 1 171 ? 5.772 -12.594 -8.800 1.00 92.94 171 TYR A CA 1
ATOM 1362 C C . TYR A 1 171 ? 5.875 -13.123 -7.375 1.00 92.94 171 TYR A C 1
ATOM 1364 O O . TYR A 1 171 ? 4.967 -13.775 -6.863 1.00 92.94 171 TYR A O 1
ATOM 1372 N N . VAL A 1 172 ? 6.987 -12.789 -6.729 1.00 92.12 172 VAL A N 1
ATOM 1373 C CA . VAL A 1 172 ? 7.243 -13.123 -5.329 1.00 92.12 172 VAL A CA 1
ATOM 1374 C C . VAL A 1 172 ? 6.702 -12.007 -4.443 1.00 92.12 172 VAL A C 1
ATOM 1376 O O . VAL A 1 172 ? 6.898 -10.827 -4.749 1.00 92.12 172 VAL A O 1
ATOM 1379 N N . MET A 1 173 ? 6.046 -12.382 -3.343 1.00 95.44 173 MET A N 1
ATOM 1380 C CA . MET A 1 173 ? 5.690 -11.450 -2.278 1.00 95.44 173 MET A CA 1
ATOM 1381 C C . MET A 1 173 ? 6.662 -11.610 -1.117 1.00 95.44 173 MET A C 1
ATOM 1383 O O . MET A 1 173 ? 6.923 -12.718 -0.643 1.00 95.44 173 MET A O 1
ATOM 1387 N N . GLU A 1 174 ? 7.185 -10.487 -0.641 1.00 95.25 174 GLU A N 1
ATOM 1388 C CA . GLU A 1 174 ? 8.116 -10.461 0.478 1.00 95.25 174 GLU A CA 1
ATOM 1389 C C . GLU A 1 174 ? 7.527 -9.670 1.647 1.00 95.25 174 GLU A C 1
ATOM 1391 O O . GLU A 1 174 ? 7.016 -8.570 1.445 1.00 95.25 174 GLU A O 1
ATOM 1396 N N . TYR A 1 175 ? 7.597 -10.202 2.869 1.00 96.00 175 TYR A N 1
ATOM 1397 C CA . TYR A 1 175 ? 7.120 -9.487 4.058 1.00 96.00 175 TYR A CA 1
ATOM 1398 C C . TYR A 1 175 ? 8.271 -8.855 4.831 1.00 96.00 175 TYR A C 1
ATOM 1400 O O . TYR A 1 175 ? 9.315 -9.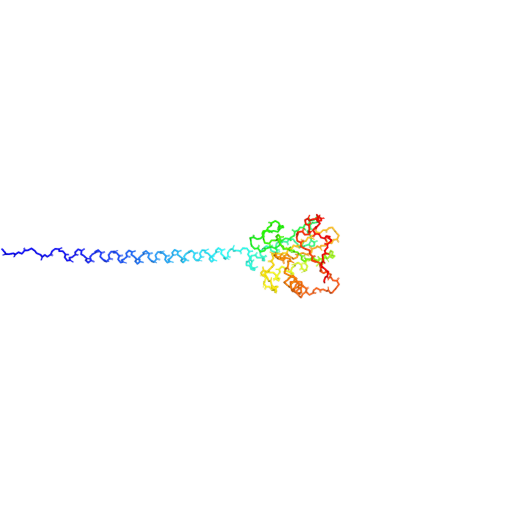487 5.056 1.00 96.00 175 TYR A O 1
ATOM 1408 N N . LYS A 1 176 ? 8.059 -7.622 5.299 1.00 93.38 176 LYS A N 1
ATOM 1409 C CA . LYS A 1 176 ? 8.989 -6.939 6.197 1.00 93.38 176 LYS A CA 1
ATOM 1410 C C . LYS A 1 176 ? 8.261 -6.199 7.326 1.00 93.38 176 LYS A C 1
ATOM 1412 O O . LYS A 1 176 ? 7.502 -5.276 7.034 1.00 93.38 176 LYS A O 1
ATOM 1417 N N . PRO A 1 177 ? 8.534 -6.535 8.601 1.00 93.81 177 PRO A N 1
ATOM 1418 C CA . PRO A 1 177 ? 8.113 -5.719 9.739 1.00 93.81 177 PRO A CA 1
ATOM 1419 C C . PRO A 1 177 ? 8.742 -4.319 9.693 1.00 93.81 177 PRO A C 1
ATOM 1421 O O . PRO A 1 177 ? 9.893 -4.163 9.262 1.00 93.81 177 PRO A O 1
ATOM 1424 N N . HIS A 1 178 ? 8.026 -3.298 10.161 1.00 90.75 178 HIS A N 1
ATOM 1425 C CA . HIS A 1 178 ? 8.539 -1.923 10.152 1.00 90.75 178 HIS A CA 1
ATOM 1426 C C . HIS A 1 178 ? 9.753 -1.750 11.072 1.00 90.75 178 HIS A C 1
ATOM 1428 O O . HIS A 1 178 ? 10.770 -1.224 10.620 1.00 90.75 178 HIS A O 1
ATOM 1434 N N . ASP A 1 179 ? 9.736 -2.340 12.269 1.00 84.50 179 ASP A N 1
ATOM 1435 C CA . ASP A 1 179 ? 10.884 -2.353 13.189 1.00 84.50 179 ASP A CA 1
ATOM 1436 C C . ASP A 1 179 ? 12.164 -2.906 12.558 1.00 84.50 179 ASP A C 1
ATOM 1438 O O . ASP A 1 179 ? 13.263 -2.384 12.754 1.00 84.50 179 ASP A O 1
ATOM 1442 N N . ALA A 1 180 ? 12.043 -3.962 11.750 1.00 77.00 180 ALA A N 1
ATOM 1443 C CA . ALA A 1 180 ? 13.194 -4.530 11.062 1.00 77.00 180 ALA A CA 1
ATOM 1444 C C . ALA A 1 180 ? 13.764 -3.576 10.002 1.00 77.00 180 ALA A C 1
ATOM 1446 O O . ALA A 1 180 ? 14.968 -3.603 9.765 1.00 77.00 180 ALA A O 1
ATOM 1447 N N . SER A 1 181 ? 12.913 -2.744 9.391 1.00 75.56 181 SER A N 1
ATOM 1448 C CA . SER A 1 181 ? 13.313 -1.727 8.407 1.00 75.56 181 SER A CA 1
ATOM 1449 C C . SER A 1 181 ? 14.064 -0.559 9.045 1.00 75.56 181 SER A C 1
ATOM 1451 O O . SER A 1 181 ? 14.930 0.037 8.409 1.00 75.56 181 SER A O 1
ATOM 1453 N N . LEU A 1 182 ? 13.751 -0.246 10.306 1.00 71.62 182 LEU A N 1
ATOM 1454 C CA . LEU A 1 182 ? 14.448 0.784 11.078 1.00 71.62 182 LEU A CA 1
ATOM 1455 C C . LEU A 1 182 ? 15.846 0.328 11.476 1.00 71.62 182 LEU A C 1
ATOM 1457 O O . LEU A 1 182 ? 16.813 1.064 11.300 1.00 71.62 182 LEU A O 1
ATOM 1461 N N . ARG A 1 183 ? 15.969 -0.913 11.961 1.00 74.25 183 ARG A N 1
ATOM 1462 C CA . ARG A 1 183 ? 17.258 -1.455 12.416 1.00 74.25 183 ARG A CA 1
ATOM 1463 C C . ARG A 1 183 ? 18.286 -1.588 11.298 1.00 74.25 183 ARG A C 1
ATOM 1465 O O . ARG A 1 183 ? 19.473 -1.442 11.562 1.00 74.25 183 ARG A O 1
ATOM 1472 N N . ASP A 1 184 ? 17.851 -1.886 10.075 1.00 77.81 184 ASP A N 1
ATOM 1473 C CA . ASP A 1 184 ? 18.748 -2.054 8.927 1.00 77.81 184 ASP A CA 1
ATOM 1474 C C . ASP A 1 184 ? 18.783 -0.842 7.980 1.00 77.81 184 ASP A C 1
ATOM 1476 O O . ASP A 1 184 ? 19.410 -0.914 6.920 1.00 77.81 184 ASP A O 1
ATOM 1480 N N . ASN A 1 185 ? 18.115 0.257 8.360 1.00 73.94 185 ASN A N 1
ATOM 1481 C CA . ASN A 1 185 ? 17.947 1.490 7.586 1.00 73.94 185 ASN A CA 1
ATOM 1482 C C . ASN A 1 185 ? 17.564 1.234 6.114 1.00 73.94 185 ASN A C 1
ATOM 1484 O O . ASN A 1 185 ? 18.061 1.873 5.181 1.00 73.94 185 ASN A O 1
ATOM 1488 N N . SER A 1 186 ? 16.713 0.234 5.888 1.00 70.88 186 SER A N 1
ATOM 1489 C CA . SER A 1 186 ? 16.354 -0.238 4.560 1.00 70.88 186 SER A CA 1
ATOM 1490 C C . SER A 1 186 ? 14.867 -0.549 4.504 1.00 70.88 186 SER A C 1
ATOM 1492 O O . SER A 1 186 ? 14.354 -1.447 5.155 1.00 70.88 186 SER A O 1
ATOM 1494 N N . SER A 1 187 ? 14.136 0.149 3.641 1.00 74.62 187 SER A N 1
ATOM 1495 C CA . SER A 1 187 ? 12.699 -0.101 3.481 1.00 74.62 187 SER A CA 1
ATOM 1496 C C . SER A 1 187 ? 12.372 -1.378 2.706 1.00 74.62 187 SER A C 1
ATOM 1498 O O . SER A 1 187 ? 11.239 -1.848 2.784 1.00 74.62 187 SER A O 1
ATOM 1500 N N . TYR A 1 188 ? 13.319 -1.915 1.930 1.00 69.19 188 TYR A N 1
ATOM 1501 C CA . TYR A 1 188 ? 13.013 -2.926 0.911 1.00 69.19 188 TYR A CA 1
ATOM 1502 C C . TYR A 1 188 ? 14.032 -4.075 0.810 1.00 69.19 188 TYR A C 1
ATOM 1504 O O . TYR A 1 188 ? 13.786 -5.026 0.081 1.00 69.19 188 TYR A O 1
ATOM 1512 N N . ARG A 1 189 ? 15.179 -4.024 1.492 1.00 66.44 189 ARG A N 1
ATOM 1513 C CA . ARG A 1 189 ? 16.157 -5.136 1.541 1.00 66.44 189 ARG A CA 1
ATOM 1514 C C . ARG A 1 189 ? 15.952 -5.967 2.813 1.00 66.44 189 ARG A C 1
ATOM 1516 O O . ARG A 1 189 ? 15.313 -5.475 3.736 1.00 66.44 189 ARG A O 1
ATOM 1523 N N . ASN A 1 190 ? 16.507 -7.180 2.874 1.00 69.50 190 ASN A N 1
ATOM 1524 C CA . ASN A 1 190 ? 16.457 -8.079 4.043 1.00 69.50 190 ASN A CA 1
ATOM 1525 C C . ASN A 1 190 ? 15.026 -8.408 4.511 1.00 69.50 190 ASN A C 1
ATOM 1527 O O . ASN A 1 190 ? 14.627 -8.131 5.643 1.00 69.50 190 ASN A O 1
ATOM 1531 N N . THR A 1 191 ? 14.226 -8.949 3.600 1.00 67.19 191 THR A N 1
ATOM 1532 C CA . THR A 1 191 ? 12.857 -9.398 3.864 1.00 67.19 191 THR A CA 1
ATOM 1533 C C . THR A 1 191 ? 12.856 -10.783 4.512 1.00 67.19 191 THR A C 1
ATOM 1535 O O . THR A 1 191 ? 13.682 -11.634 4.186 1.00 67.19 191 THR A O 1
ATOM 1538 N N . TRP A 1 192 ? 11.953 -10.997 5.471 1.00 56.75 192 TRP A N 1
ATOM 1539 C CA . TRP A 1 192 ? 12.009 -12.152 6.381 1.00 56.75 192 TRP A CA 1
ATOM 1540 C C . TRP A 1 192 ? 11.196 -13.342 5.884 1.00 56.75 192 TRP A C 1
ATOM 1542 O O . TRP A 1 192 ? 11.541 -14.486 6.162 1.00 56.75 192 TRP A O 1
ATOM 1552 N N . LEU A 1 193 ? 10.123 -13.078 5.137 1.00 59.56 193 LEU A N 1
ATOM 1553 C CA . LEU A 1 193 ? 9.241 -14.110 4.604 1.00 59.56 193 LEU A CA 1
ATOM 1554 C C . LEU A 1 193 ? 9.191 -13.968 3.091 1.00 59.56 193 LEU A C 1
ATOM 1556 O O . LEU A 1 193 ? 8.947 -12.874 2.580 1.00 59.56 193 LEU A O 1
ATOM 1560 N N . ARG A 1 194 ? 9.416 -15.081 2.395 1.00 50.69 194 ARG A N 1
ATOM 1561 C CA . ARG A 1 194 ? 9.263 -15.204 0.945 1.00 50.69 194 ARG A CA 1
ATOM 1562 C C . ARG A 1 194 ? 8.121 -16.169 0.683 1.00 50.69 194 ARG A C 1
ATOM 1564 O O . ARG A 1 194 ? 8.176 -17.301 1.158 1.00 50.69 194 ARG A O 1
ATOM 1571 N N . GLY A 1 195 ? 7.084 -15.703 -0.004 1.00 45.22 195 GLY A N 1
ATOM 1572 C CA . GLY A 1 195 ? 5.864 -16.473 -0.237 1.00 45.22 195 GLY A CA 1
ATOM 1573 C C . GLY A 1 195 ? 5.288 -16.291 -1.621 1.00 45.22 195 GLY A C 1
ATOM 1574 O O . GLY A 1 195 ? 5.290 -15.166 -2.168 1.00 45.22 195 GLY A O 1
#